Protein AF-A0A9X4KNP1-F1 (afdb_monomer)

Secondary structure (DSSP, 8-state):
--SSSTTTSS--------SS-----PPPTTEEEEEEEE-TT--EEE-GGGEEEE-TT-EEEEEE---TTHHHHT--EEEEEESSEEEEEEEES-EEEEEE-SSS-EEEETTTEEEEETTSEEEEE--SSTTHHHHS--EEEEESSEEEEEE-SPPPHHHHHHHHS-HHHHHHHHHHS-TT-----

Sequence (185 aa):
MDLANAYRKRKWVRSRLAGPAEIILGLPPGCSLTVIDIPADSDLLFNFRHVLFYTEGLRMQSRIQKIKTAWITREWVRMRFAGPGRVGVFASGDLASVELNPEVPLYAESGALVAYPERADVRLSVYGNTLASQHMNVQWQLTGRGPALIQVGSPDPGLAGQLHGDGWFKRLLREVLPFGSVYIK

Organism: NCBI:txid1457232

pLDDT: mean 77.24, std 19.0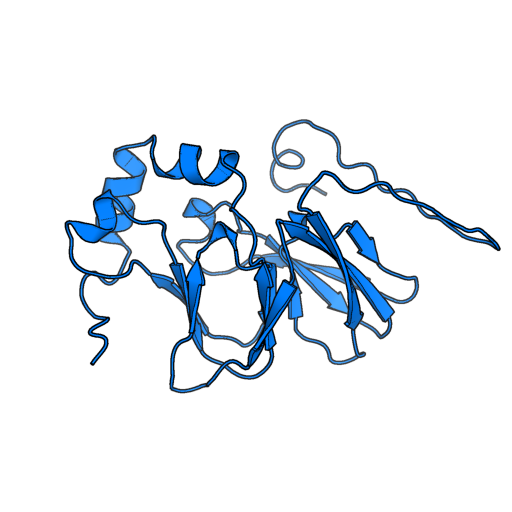4, range [32.56, 97.94]

InterPro domains:
  IPR016031 Tryptophan RNA-binding attenuator protein-like domain superfamily [SSF51219] (18-151)
  IPR036983 Mitochondrial biogenesis AIM24 superfamily [G3DSA:3.60.160.10] (9-162)

Radius of gyration: 17.42 Å; Cα contacts (8 Å, |Δi|>4): 335; chains: 1; bounding box: 47×34×50 Å

Structure (mmCIF, N/CA/C/O backbone):
data_AF-A0A9X4KNP1-F1
#
_entry.id   AF-A0A9X4KNP1-F1
#
loop_
_atom_site.group_PDB
_atom_site.id
_atom_site.type_symbol
_atom_site.label_atom_id
_atom_site.label_alt_id
_atom_site.label_comp_id
_atom_site.label_asym_id
_atom_site.label_entity_id
_atom_site.label_seq_id
_atom_site.pdbx_PDB_ins_code
_atom_site.Cartn_x
_atom_site.Cartn_y
_atom_site.Cartn_z
_atom_site.occupancy
_atom_site.B_iso_or_equiv
_atom_site.auth_seq_id
_atom_site.auth_comp_id
_atom_site.auth_asym_id
_atom_site.auth_atom_id
_atom_site.pdbx_PDB_model_num
ATOM 1 N N . MET A 1 1 ? 7.992 0.063 19.829 1.00 37.09 1 MET A N 1
ATOM 2 C CA . MET A 1 1 ? 8.903 1.221 19.970 1.00 37.09 1 MET A CA 1
ATOM 3 C C . MET A 1 1 ? 10.296 0.616 20.036 1.00 37.09 1 MET A C 1
ATOM 5 O O . MET A 1 1 ? 10.446 -0.292 20.836 1.00 37.09 1 MET A O 1
ATOM 9 N N . ASP A 1 2 ? 11.271 0.886 19.171 1.00 40.12 2 ASP A N 1
ATOM 10 C CA . ASP A 1 2 ? 11.626 2.013 18.284 1.00 40.12 2 ASP A CA 1
ATOM 11 C C . ASP A 1 2 ? 12.338 1.446 17.023 1.00 40.12 2 ASP A C 1
ATOM 13 O O . ASP A 1 2 ? 12.976 0.411 17.178 1.00 40.12 2 ASP A O 1
ATOM 17 N N . LEU A 1 3 ? 12.257 2.068 15.830 1.00 41.62 3 LEU A N 1
ATOM 18 C CA . LEU A 1 3 ? 13.191 1.831 14.703 1.00 41.62 3 LEU A CA 1
ATOM 19 C C . LEU A 1 3 ? 13.035 2.934 13.621 1.00 41.62 3 LEU A C 1
ATOM 21 O O . LEU A 1 3 ? 12.156 2.854 12.770 1.00 41.62 3 LEU A O 1
ATOM 25 N N . ALA A 1 4 ? 13.823 4.000 13.519 1.00 34.78 4 ALA A N 1
ATOM 26 C CA . ALA A 1 4 ? 15.088 4.344 14.141 1.00 34.78 4 ALA A CA 1
ATOM 27 C C . ALA A 1 4 ? 15.103 5.803 14.680 1.00 34.78 4 ALA A C 1
ATOM 29 O O . ALA A 1 4 ? 15.570 6.723 14.018 1.00 34.78 4 ALA A O 1
ATOM 30 N N . ASN A 1 5 ? 14.622 6.001 15.911 1.00 39.59 5 ASN A N 1
ATOM 31 C CA . ASN A 1 5 ? 14.684 7.170 16.812 1.00 39.59 5 ASN A CA 1
ATOM 32 C C . ASN A 1 5 ? 13.694 8.359 16.695 1.00 39.59 5 ASN A C 1
ATOM 34 O O . ASN A 1 5 ? 14.118 9.502 16.632 1.00 39.59 5 ASN A O 1
ATOM 38 N N . ALA A 1 6 ? 12.361 8.248 16.719 1.00 51.75 6 ALA A N 1
ATOM 39 C CA . ALA A 1 6 ? 11.603 7.045 16.416 1.00 51.75 6 ALA A CA 1
ATOM 40 C C . ALA A 1 6 ? 11.831 6.653 14.945 1.00 51.75 6 ALA A C 1
ATOM 42 O O . ALA A 1 6 ? 11.782 5.485 14.609 1.00 51.75 6 ALA A O 1
ATOM 43 N N . TYR A 1 7 ? 12.145 7.667 14.114 1.00 41.47 7 TYR A N 1
ATOM 44 C CA . TYR A 1 7 ? 12.986 7.634 12.902 1.00 41.47 7 TYR A CA 1
ATOM 45 C C . TYR A 1 7 ? 14.035 8.807 12.827 1.00 41.47 7 TYR A C 1
ATOM 47 O O . TYR A 1 7 ? 14.905 8.779 11.966 1.00 41.47 7 TYR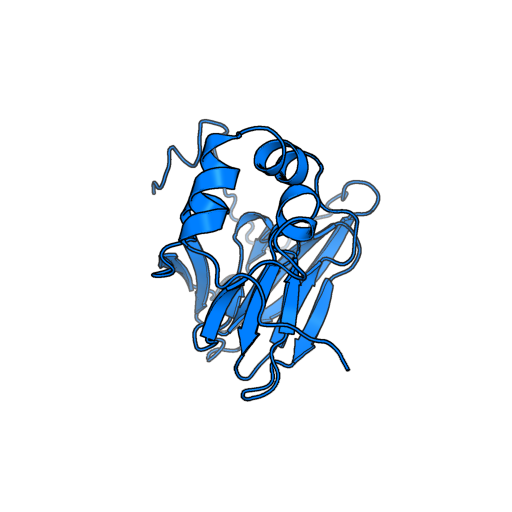 A O 1
ATOM 55 N N . ARG A 1 8 ? 13.978 9.834 13.717 1.00 39.59 8 ARG A N 1
ATOM 56 C CA . ARG A 1 8 ? 15.016 10.846 14.137 1.00 39.59 8 ARG A CA 1
ATOM 57 C C . ARG A 1 8 ? 14.335 12.124 14.733 1.00 39.59 8 ARG A C 1
ATOM 59 O O . ARG A 1 8 ? 14.130 13.110 14.047 1.00 39.59 8 ARG A O 1
ATOM 66 N N . LYS A 1 9 ? 13.902 12.097 16.003 1.00 43.59 9 LYS A N 1
ATOM 67 C CA . LYS A 1 9 ? 13.396 13.172 16.908 1.00 43.59 9 LYS A CA 1
ATOM 68 C C . LYS A 1 9 ? 12.414 14.263 16.395 1.00 43.59 9 LYS A C 1
ATOM 70 O O . LYS A 1 9 ? 12.529 15.422 16.783 1.00 43.59 9 LYS A O 1
ATOM 75 N N . ARG A 1 10 ? 11.306 13.896 15.745 1.00 51.09 10 ARG A N 1
ATOM 76 C CA . ARG A 1 10 ? 10.005 14.556 16.022 1.00 51.09 10 ARG A CA 1
ATOM 77 C C . ARG A 1 10 ? 9.013 13.490 16.475 1.00 51.09 10 ARG A C 1
ATOM 79 O O . ARG A 1 10 ? 8.670 12.593 15.716 1.00 51.09 10 ARG A O 1
ATOM 86 N N . LYS A 1 11 ? 8.709 13.521 17.777 1.00 51.56 11 LYS A N 1
ATOM 87 C CA . LYS A 1 11 ? 7.983 12.490 18.532 1.00 51.56 11 LYS A CA 1
ATOM 88 C C . LYS A 1 11 ? 6.641 12.189 17.858 1.00 51.56 11 LYS A C 1
ATOM 90 O O . LYS A 1 11 ? 5.839 13.097 17.683 1.00 51.56 11 LYS A O 1
ATOM 95 N N . TRP A 1 12 ? 6.404 10.927 17.508 1.00 57.84 12 TRP A N 1
ATOM 96 C CA . TRP A 1 12 ? 5.101 10.482 17.019 1.00 57.84 12 TRP A CA 1
ATOM 97 C C . TRP A 1 12 ? 4.141 10.448 18.202 1.00 57.84 12 TRP A C 1
ATOM 99 O O . TRP A 1 12 ? 4.342 9.682 19.146 1.00 57.84 12 TRP A O 1
ATOM 109 N N . VAL A 1 13 ? 3.139 11.320 18.174 1.00 64.12 13 VAL A N 1
ATOM 110 C CA . VAL A 1 13 ? 2.087 11.379 19.186 1.00 64.12 13 VAL A CA 1
ATOM 111 C C . VAL A 1 13 ? 0.896 10.608 18.646 1.00 64.12 13 VAL A C 1
ATOM 113 O O . VAL A 1 13 ? 0.444 10.851 17.530 1.00 64.12 13 VAL A O 1
ATOM 116 N N . ARG A 1 14 ? 0.400 9.659 19.437 1.00 76.19 14 ARG A N 1
ATOM 117 C CA . ARG A 1 14 ? -0.861 8.973 19.175 1.00 76.19 14 ARG A CA 1
ATOM 118 C C . ARG A 1 14 ? -1.866 9.425 20.219 1.00 76.19 14 ARG A C 1
ATOM 120 O O . ARG A 1 14 ? -1.589 9.321 21.410 1.00 76.19 14 ARG A O 1
ATOM 127 N N . SER A 1 15 ? -3.043 9.816 19.758 1.00 80.75 15 SER A N 1
ATOM 128 C CA . SER A 1 15 ? -4.204 10.057 20.611 1.00 80.75 15 SER A CA 1
ATOM 129 C C . SER A 1 15 ? -5.246 8.968 20.376 1.00 80.75 15 SER A C 1
ATOM 131 O O . SER A 1 15 ? -5.370 8.446 19.266 1.00 80.75 15 SER A O 1
ATOM 133 N N . ARG A 1 16 ? -5.983 8.599 21.427 1.00 86.81 16 ARG A N 1
ATOM 134 C CA . ARG A 1 16 ? -7.182 7.760 21.319 1.00 86.81 16 ARG A CA 1
ATOM 135 C C . ARG A 1 16 ? -8.391 8.666 21.487 1.00 86.81 16 ARG A C 1
ATOM 137 O O . ARG A 1 16 ? -8.498 9.345 22.500 1.00 86.81 16 ARG A O 1
ATOM 144 N N . LEU A 1 17 ? -9.276 8.650 20.500 1.00 87.19 17 LEU A N 1
ATOM 145 C CA . LEU A 1 17 ? -10.552 9.356 20.534 1.00 87.19 17 LEU A CA 1
ATOM 146 C C . LEU A 1 17 ? -11.632 8.298 20.775 1.00 87.19 17 LEU A C 1
ATOM 148 O O . LEU A 1 17 ? -11.649 7.276 20.089 1.00 87.19 17 LEU A O 1
ATOM 152 N N . ALA A 1 18 ? -12.441 8.488 21.815 1.00 89.19 18 ALA A N 1
ATOM 153 C CA . ALA A 1 18 ? -13.466 7.545 22.255 1.00 89.19 18 ALA A CA 1
ATOM 154 C C . ALA A 1 18 ? -14.658 8.311 22.848 1.00 89.19 18 ALA A C 1
ATOM 156 O O . ALA A 1 18 ? -14.470 9.377 23.432 1.00 89.19 18 ALA A O 1
ATOM 157 N N . GLY A 1 19 ? -15.860 7.746 22.717 1.00 92.62 19 GLY A N 1
ATOM 158 C CA . GLY A 1 19 ? -17.120 8.404 23.077 1.00 92.62 19 GLY A CA 1
ATOM 159 C C . GLY A 1 19 ? -17.796 9.106 21.887 1.00 92.62 19 GLY A C 1
ATOM 160 O O . GLY A 1 19 ? -17.246 9.105 20.784 1.00 92.62 19 GLY A O 1
ATOM 161 N N . PRO A 1 20 ? -19.003 9.667 22.084 1.00 93.38 20 PRO A N 1
ATOM 162 C CA . PRO A 1 20 ? -19.721 10.404 21.047 1.00 93.38 20 PRO A CA 1
ATOM 163 C C . PRO A 1 20 ? -18.990 11.716 20.741 1.00 93.38 20 PRO A C 1
ATOM 165 O O . PRO A 1 20 ? -18.958 12.626 21.567 1.00 93.38 20 PRO A O 1
ATOM 168 N N . ALA A 1 21 ? -18.370 11.793 19.566 1.00 87.56 21 ALA A N 1
ATOM 169 C CA . ALA A 1 21 ? -17.612 12.957 19.129 1.00 87.56 21 ALA A CA 1
ATOM 170 C C . ALA A 1 21 ? -17.585 13.052 17.600 1.00 87.56 21 ALA A C 1
ATOM 172 O O . ALA A 1 21 ? -17.649 12.041 16.901 1.00 87.56 21 ALA A O 1
ATOM 173 N N . GLU A 1 22 ? -17.404 14.272 17.103 1.00 90.81 22 GLU A N 1
ATOM 174 C CA . GLU A 1 22 ? -17.105 14.566 15.704 1.00 90.81 22 GLU A CA 1
ATOM 175 C C . GLU A 1 22 ? -15.730 15.228 15.613 1.00 90.81 22 GLU A C 1
ATOM 177 O O . GLU A 1 22 ? -15.335 16.004 16.485 1.00 90.81 22 GLU A O 1
ATOM 182 N N . ILE A 1 23 ? -14.975 14.894 14.567 1.00 84.12 23 ILE A N 1
ATOM 183 C CA . ILE A 1 23 ? -13.632 15.429 14.337 1.00 84.12 23 ILE A CA 1
ATOM 184 C C . ILE A 1 23 ? -13.583 15.965 12.917 1.00 84.12 23 ILE A C 1
ATOM 186 O O . ILE A 1 23 ? -13.866 15.243 11.963 1.00 84.12 23 ILE A O 1
ATOM 190 N N . ILE A 1 24 ? -13.163 17.218 12.787 1.00 89.00 24 ILE A N 1
ATOM 191 C CA . ILE A 1 24 ? -12.923 17.868 11.503 1.00 89.00 24 ILE A CA 1
ATOM 192 C C . ILE A 1 24 ? -11.421 18.113 11.388 1.00 89.00 24 ILE A C 1
ATOM 194 O O . ILE A 1 24 ? -10.812 18.710 12.275 1.00 89.00 24 ILE A O 1
ATOM 198 N N . LEU A 1 25 ? -10.820 17.636 10.297 1.00 81.94 25 LEU A N 1
ATOM 199 C CA . LEU A 1 25 ? -9.402 17.823 9.999 1.00 81.94 25 LEU A CA 1
ATOM 200 C C . LEU A 1 25 ? -9.261 18.622 8.707 1.00 81.94 25 LEU A C 1
ATOM 202 O O . LEU A 1 25 ? -9.715 18.187 7.651 1.00 81.94 25 LEU A O 1
ATOM 206 N N . GLY A 1 26 ? -8.602 19.776 8.788 1.00 84.38 26 GLY A N 1
ATOM 207 C CA . GLY A 1 26 ? -8.136 20.485 7.601 1.00 84.38 26 GLY A CA 1
ATOM 208 C C . GLY A 1 26 ? -6.927 19.763 7.014 1.00 84.38 26 GLY A C 1
ATOM 209 O O . GLY A 1 26 ? -5.946 19.530 7.722 1.00 84.38 26 GLY A O 1
ATOM 210 N N . LEU A 1 27 ? -6.991 19.405 5.734 1.00 82.06 27 LEU A N 1
ATOM 211 C CA . LEU A 1 27 ? -5.859 18.826 5.013 1.00 82.06 27 LEU A CA 1
ATOM 212 C C . LEU A 1 27 ? -5.057 19.932 4.312 1.00 82.06 27 LEU A C 1
ATOM 214 O O . LEU A 1 27 ? -5.639 20.945 3.914 1.00 82.06 27 LEU A O 1
ATOM 218 N N . PRO A 1 28 ? -3.734 19.762 4.131 1.00 82.56 28 PRO A N 1
ATOM 219 C CA . PRO A 1 28 ? -2.955 20.664 3.296 1.00 82.56 28 PRO A CA 1
ATOM 220 C C . PRO A 1 28 ? -3.500 20.716 1.857 1.00 82.56 28 PRO A C 1
ATOM 222 O O . PRO A 1 28 ? -4.074 19.730 1.383 1.00 82.56 28 PRO A O 1
ATOM 225 N N . PRO A 1 29 ? -3.292 21.831 1.131 1.00 81.69 29 PRO A N 1
ATOM 226 C CA . PRO A 1 29 ? -3.685 21.935 -0.269 1.00 81.69 29 PRO A CA 1
ATOM 227 C C . PRO A 1 29 ? -3.130 20.783 -1.108 1.00 81.69 29 PRO A C 1
ATOM 229 O O . PRO A 1 29 ? -1.966 20.406 -0.972 1.00 81.69 29 PRO A O 1
ATOM 232 N N . GLY A 1 30 ? -3.972 20.232 -1.982 1.00 82.06 30 GLY A N 1
ATOM 233 C CA . GLY A 1 30 ? -3.589 19.132 -2.863 1.00 82.06 30 GLY A CA 1
ATOM 234 C C . GLY A 1 30 ? -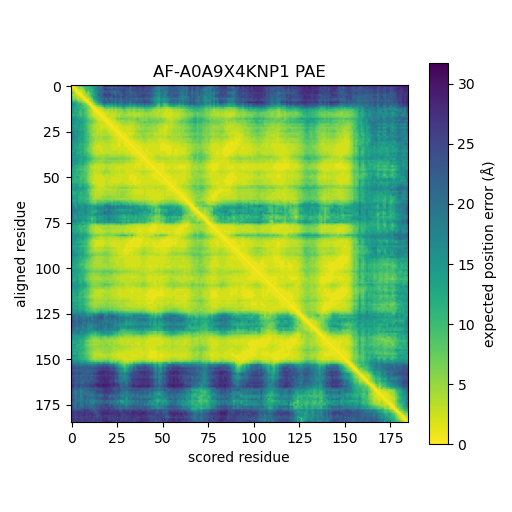3.425 17.786 -2.161 1.00 82.06 30 GLY A C 1
ATOM 235 O O . GLY A 1 30 ? -2.900 16.874 -2.783 1.00 82.06 30 GLY A O 1
ATOM 236 N N . CYS A 1 31 ? -3.853 17.640 -0.905 1.00 86.94 31 CYS A N 1
ATOM 237 C CA . CYS A 1 31 ? -3.868 16.356 -0.209 1.00 86.94 31 CYS A CA 1
ATOM 238 C C . CYS A 1 31 ? -5.297 15.838 -0.023 1.00 86.94 31 CYS A C 1
ATOM 240 O O . CYS A 1 31 ? -6.232 16.620 0.153 1.00 86.94 31 CYS A O 1
ATOM 242 N N . SER A 1 32 ? -5.452 14.517 -0.012 1.00 89.31 32 SER A N 1
ATOM 243 C CA . SER A 1 32 ? -6.727 13.839 0.220 1.00 89.31 32 SER A CA 1
ATOM 244 C C . SER A 1 32 ? -6.650 12.878 1.405 1.00 89.31 32 SER A C 1
ATOM 246 O O . SER A 1 32 ? -5.573 12.478 1.859 1.00 89.31 32 SER A O 1
ATOM 248 N N . LEU A 1 33 ? -7.827 12.525 1.920 1.00 91.00 33 LEU A N 1
ATOM 249 C CA . LEU A 1 33 ? -8.014 11.493 2.928 1.00 91.00 33 LEU A CA 1
ATOM 250 C C . LEU A 1 33 ? -9.004 10.469 2.383 1.00 91.00 33 LEU A C 1
ATOM 252 O O . LEU A 1 33 ? -10.176 10.781 2.187 1.00 91.00 33 LEU A O 1
ATOM 256 N N . THR A 1 34 ? -8.531 9.246 2.179 1.00 94.94 34 THR A N 1
ATOM 257 C CA . THR A 1 34 ? -9.348 8.112 1.744 1.00 94.94 34 THR A CA 1
ATOM 258 C C . THR A 1 34 ? -9.525 7.146 2.905 1.00 94.94 34 THR A C 1
ATOM 260 O O . THR A 1 34 ? -8.554 6.770 3.561 1.00 94.94 34 THR A O 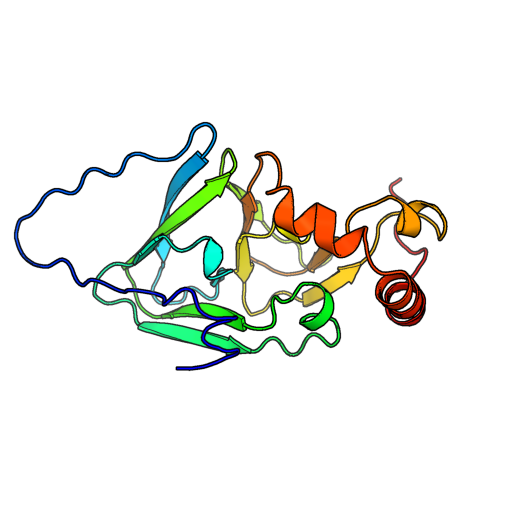1
ATOM 263 N N . VAL A 1 35 ? -10.761 6.732 3.179 1.00 95.19 35 VAL A N 1
ATOM 264 C CA . VAL A 1 35 ? -11.048 5.725 4.206 1.00 95.19 35 VAL A CA 1
ATOM 265 C C . VAL A 1 35 ? -11.140 4.362 3.541 1.00 95.19 35 VAL A C 1
ATOM 267 O O . VAL A 1 35 ? -11.948 4.165 2.641 1.00 95.19 35 VAL A O 1
ATOM 270 N N . ILE A 1 36 ? -10.305 3.432 3.994 1.00 95.56 36 ILE A N 1
ATOM 271 C CA . ILE A 1 36 ? -10.203 2.086 3.437 1.00 95.56 36 ILE A CA 1
ATOM 272 C C . ILE A 1 36 ? -10.774 1.095 4.438 1.00 95.56 36 ILE A C 1
ATOM 274 O O . ILE A 1 36 ? -10.341 1.061 5.595 1.00 95.56 36 ILE A O 1
ATOM 278 N N . ASP A 1 37 ? -11.703 0.265 3.975 1.00 95.56 37 ASP A N 1
ATOM 279 C CA . ASP A 1 37 ? -12.177 -0.890 4.725 1.00 95.56 37 ASP A CA 1
ATOM 280 C C . ASP A 1 37 ? -11.104 -1.982 4.737 1.00 95.56 37 ASP A C 1
ATOM 282 O O . ASP A 1 37 ? -10.593 -2.418 3.705 1.00 95.56 37 ASP A O 1
ATOM 286 N N . ILE A 1 38 ? -10.752 -2.426 5.937 1.00 95.75 38 ILE A N 1
ATOM 287 C CA . ILE A 1 38 ? -9.830 -3.528 6.173 1.00 95.75 38 ILE A CA 1
ATOM 288 C C . ILE A 1 38 ? -10.682 -4.735 6.558 1.00 95.75 38 ILE A C 1
ATOM 290 O O . ILE A 1 38 ? -11.206 -4.750 7.674 1.00 95.75 38 ILE A O 1
ATOM 294 N N . PRO A 1 39 ? -10.865 -5.733 5.675 1.00 92.88 39 PRO A N 1
ATOM 295 C CA . PRO A 1 39 ? -11.518 -6.982 6.047 1.00 92.88 39 PRO A CA 1
ATOM 296 C C . PRO A 1 39 ? -10.632 -7.807 6.991 1.00 92.88 39 PRO A C 1
ATOM 298 O O . PRO A 1 39 ? -9.423 -7.592 7.092 1.00 92.88 39 PRO A O 1
ATOM 301 N N . ALA A 1 40 ? -11.228 -8.776 7.690 1.00 89.56 40 ALA A N 1
ATOM 302 C CA . ALA A 1 40 ? -10.535 -9.562 8.714 1.00 89.56 40 ALA A CA 1
ATOM 303 C C . ALA A 1 40 ? -9.309 -10.332 8.183 1.00 89.56 40 ALA A C 1
ATOM 305 O O . ALA A 1 40 ? -8.339 -10.535 8.916 1.00 89.56 40 ALA A O 1
ATOM 306 N N . ASP A 1 41 ? -9.351 -10.735 6.916 1.00 90.44 41 ASP A N 1
ATOM 307 C CA . ASP A 1 41 ? -8.314 -11.473 6.199 1.00 90.44 41 ASP A CA 1
ATOM 308 C C . ASP A 1 41 ? -7.369 -10.578 5.379 1.00 90.44 41 ASP A C 1
ATOM 310 O O . ASP A 1 41 ? -6.432 -11.098 4.769 1.00 90.44 41 ASP A O 1
ATOM 314 N N . SER A 1 42 ? -7.546 -9.250 5.423 1.00 92.25 42 SER A N 1
ATOM 315 C CA . SER A 1 42 ? -6.710 -8.285 4.701 1.00 92.25 42 SER A CA 1
ATOM 316 C C . SER A 1 42 ? -5.228 -8.518 4.960 1.00 92.25 42 SER A C 1
ATOM 318 O O . SER A 1 42 ? -4.782 -8.580 6.113 1.00 92.25 42 SER A O 1
ATOM 320 N N . ASP A 1 43 ? -4.450 -8.619 3.886 1.00 93.88 43 ASP A N 1
ATOM 321 C CA . ASP A 1 43 ? -3.001 -8.768 3.918 1.00 93.88 43 ASP A CA 1
ATOM 322 C C . ASP A 1 43 ? -2.252 -7.531 3.416 1.00 93.88 43 ASP A C 1
ATOM 324 O O . ASP A 1 43 ? -1.054 -7.602 3.156 1.00 93.88 43 ASP A O 1
ATOM 328 N N . LEU A 1 44 ? -2.917 -6.376 3.344 1.00 96.06 44 LEU A N 1
ATOM 329 C CA . LEU A 1 44 ? -2.290 -5.136 2.900 1.00 96.06 44 LEU A CA 1
ATOM 330 C C . LEU A 1 44 ? -1.206 -4.640 3.868 1.00 96.06 44 LEU A C 1
ATOM 332 O O . LEU A 1 44 ? -1.390 -4.553 5.088 1.00 96.06 44 LEU A O 1
ATOM 336 N N . LEU A 1 45 ? -0.074 -4.252 3.283 1.00 95.06 45 LEU A N 1
ATOM 337 C CA . LEU A 1 45 ? 1.070 -3.633 3.933 1.00 95.06 45 LEU A CA 1
ATOM 338 C C . LEU A 1 45 ? 1.156 -2.151 3.578 1.00 95.06 45 LEU A C 1
ATOM 340 O O . LEU A 1 45 ? 1.609 -1.771 2.496 1.00 95.06 45 LEU A O 1
ATOM 344 N N . PHE A 1 46 ? 0.802 -1.310 4.540 1.00 93.88 46 PHE A N 1
ATOM 345 C CA . PHE A 1 46 ? 0.803 0.139 4.404 1.00 93.88 46 PHE A CA 1
ATOM 346 C C . PHE A 1 46 ? 2.171 0.736 4.728 1.00 93.88 46 PHE A C 1
ATOM 348 O O . PHE A 1 46 ? 2.8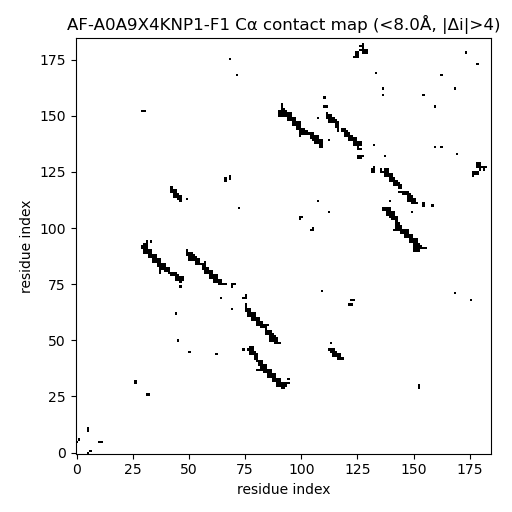10 0.382 5.726 1.00 93.88 46 PHE A O 1
ATOM 355 N N . ASN A 1 47 ? 2.598 1.712 3.935 1.00 89.12 47 ASN A N 1
ATOM 356 C CA . ASN A 1 47 ? 3.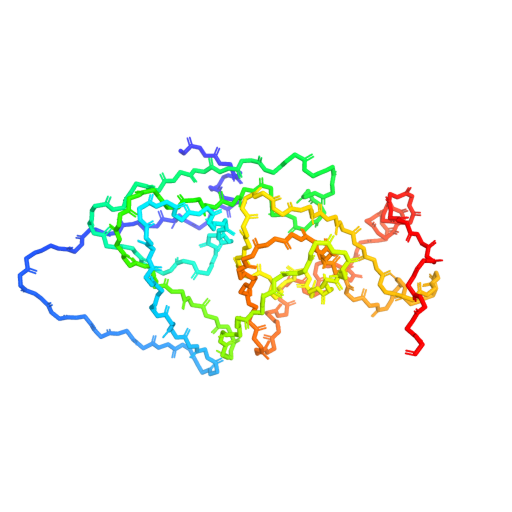592 2.674 4.375 1.00 89.12 47 ASN A CA 1
ATOM 357 C C . ASN A 1 47 ? 2.955 3.548 5.466 1.00 89.12 47 ASN A C 1
ATOM 359 O O . ASN A 1 47 ? 1.994 4.280 5.232 1.00 89.12 47 ASN A O 1
ATOM 363 N N . PHE A 1 48 ? 3.495 3.458 6.682 1.00 81.88 48 PHE A N 1
ATOM 364 C CA . PHE A 1 48 ? 2.906 4.084 7.866 1.00 81.88 48 PHE A CA 1
ATOM 365 C C . PHE A 1 48 ? 2.804 5.612 7.773 1.00 81.88 48 PHE A C 1
ATOM 367 O O . PHE A 1 48 ? 1.973 6.193 8.461 1.00 81.88 48 PHE A O 1
ATOM 374 N N . ARG A 1 49 ? 3.624 6.263 6.933 1.00 82.25 49 ARG A N 1
ATOM 375 C CA . ARG A 1 49 ? 3.591 7.723 6.737 1.00 82.25 49 ARG A CA 1
ATOM 376 C C . ARG A 1 49 ? 2.275 8.206 6.133 1.00 82.25 49 ARG A C 1
ATOM 378 O O . ARG A 1 49 ? 1.917 9.360 6.326 1.00 82.25 49 ARG A O 1
ATOM 385 N N . HIS A 1 50 ? 1.567 7.316 5.446 1.00 88.81 50 HIS A N 1
ATOM 386 C CA . HIS A 1 50 ? 0.261 7.590 4.865 1.00 88.81 50 HIS A CA 1
ATOM 387 C C . HIS A 1 50 ? -0.891 7.231 5.806 1.00 88.81 50 HIS A C 1
ATOM 389 O O . HIS A 1 50 ? -2.037 7.510 5.485 1.00 88.81 50 HIS A O 1
ATOM 395 N N . VAL A 1 51 ? -0.639 6.611 6.964 1.00 89.75 51 VAL A N 1
ATOM 396 C CA . VAL A 1 51 ? -1.711 6.241 7.896 1.00 89.75 51 VAL A CA 1
ATOM 397 C C . VAL A 1 51 ? -1.992 7.402 8.845 1.00 89.75 51 VAL A C 1
ATOM 399 O O . VAL A 1 51 ? -1.166 7.722 9.699 1.00 89.75 51 VAL A O 1
ATOM 402 N N . LEU A 1 52 ? -3.185 7.989 8.733 1.00 88.81 52 LEU A N 1
ATOM 403 C CA . LEU A 1 52 ? -3.642 9.075 9.602 1.00 88.81 52 LEU A CA 1
ATOM 404 C C . LEU A 1 52 ? -4.374 8.549 10.843 1.00 88.81 52 LEU A C 1
ATOM 406 O O . LEU A 1 52 ? -4.100 8.984 11.961 1.00 88.81 52 LEU A O 1
ATOM 410 N N . PHE A 1 53 ? -5.292 7.596 10.662 1.00 91.12 53 PHE A N 1
ATOM 411 C CA . PHE A 1 53 ? -6.030 6.968 11.758 1.00 91.12 53 PHE A CA 1
ATOM 412 C C . PHE A 1 53 ? -6.397 5.518 11.436 1.00 91.12 53 PHE A C 1
ATOM 414 O O . PHE A 1 53 ? -6.357 5.087 10.287 1.00 91.12 53 PHE A O 1
ATOM 421 N N . TYR A 1 54 ? -6.802 4.772 12.460 1.00 92.94 54 TYR A N 1
ATOM 422 C CA . TYR A 1 54 ? -7.459 3.478 12.310 1.00 92.94 54 TYR A CA 1
ATOM 423 C C . TYR A 1 54 ? -8.501 3.288 13.413 1.00 92.94 54 TYR A C 1
ATOM 425 O O . TYR A 1 54 ? -8.356 3.841 14.507 1.00 92.94 54 TYR A O 1
ATOM 433 N N . THR A 1 55 ? -9.563 2.539 13.124 1.00 93.12 55 THR A N 1
ATOM 434 C CA . THR A 1 55 ? -10.665 2.325 14.071 1.00 93.12 55 THR A CA 1
ATOM 435 C C . THR A 1 55 ? -10.323 1.299 15.149 1.00 93.12 55 THR A C 1
ATOM 437 O O . THR A 1 55 ? -9.397 0.496 15.015 1.00 93.12 55 THR A O 1
ATOM 440 N N . GLU A 1 56 ? -11.105 1.306 16.228 1.00 89.81 56 GLU A N 1
ATOM 441 C CA . GLU A 1 56 ? -11.090 0.233 17.223 1.00 89.81 56 GLU A CA 1
ATOM 442 C C . GLU A 1 56 ? -11.351 -1.137 16.569 1.00 89.81 56 GLU A C 1
ATOM 444 O O . GLU A 1 56 ? -11.968 -1.222 15.509 1.00 89.81 56 GLU A O 1
ATOM 449 N N . GLY A 1 57 ? -10.820 -2.205 17.170 1.00 86.50 57 GLY A N 1
ATOM 450 C CA . GLY A 1 57 ? -10.859 -3.565 16.618 1.00 86.50 57 GLY A CA 1
ATOM 451 C C . GLY A 1 57 ? -9.662 -3.918 15.730 1.00 86.50 57 GLY A C 1
ATOM 452 O O . GLY A 1 57 ? -9.262 -5.081 15.692 1.00 86.50 57 GLY A O 1
ATOM 453 N N . LEU A 1 58 ? -9.008 -2.929 15.109 1.00 91.81 58 LEU A N 1
ATOM 454 C CA . LEU A 1 58 ? -7.797 -3.168 14.325 1.00 91.81 58 LEU A CA 1
ATOM 455 C C . LEU A 1 58 ? -6.561 -3.322 15.211 1.00 91.81 58 LEU A C 1
ATOM 457 O O . LEU A 1 58 ? -6.172 -2.422 15.965 1.00 91.81 58 LEU A O 1
ATOM 461 N N . ARG A 1 59 ? -5.868 -4.451 15.048 1.00 90.00 59 ARG A N 1
ATOM 462 C CA . ARG A 1 59 ? -4.536 -4.659 15.611 1.00 90.00 59 ARG A CA 1
ATOM 463 C C . ARG A 1 59 ? -3.480 -4.293 14.581 1.00 90.00 59 ARG A C 1
ATOM 465 O O . ARG A 1 59 ? -3.247 -5.009 13.612 1.00 90.00 59 ARG A O 1
ATOM 472 N N . MET A 1 60 ? -2.791 -3.195 14.848 1.00 89.12 60 MET A N 1
ATOM 473 C CA . MET A 1 60 ? -1.657 -2.740 14.058 1.00 89.12 60 MET A CA 1
ATOM 474 C C . MET A 1 60 ? -0.417 -3.617 14.323 1.00 89.12 60 MET A C 1
ATOM 476 O O . MET A 1 60 ? -0.018 -3.812 15.474 1.00 89.12 60 MET A O 1
ATOM 480 N N . GLN A 1 61 ? 0.204 -4.141 13.267 1.00 90.25 61 GLN A N 1
ATOM 481 C CA . GLN A 1 61 ? 1.374 -5.016 13.331 1.00 90.25 61 GLN A CA 1
ATOM 482 C C . GLN A 1 61 ? 2.475 -4.513 12.393 1.00 90.25 61 GLN A C 1
ATOM 484 O O . GLN A 1 61 ? 2.259 -4.354 11.195 1.00 90.25 61 GLN A O 1
ATOM 489 N N . SER A 1 62 ? 3.678 -4.293 12.920 1.00 88.19 62 SER A N 1
ATOM 490 C CA . SER A 1 62 ? 4.832 -3.935 12.091 1.00 88.19 62 SER A CA 1
ATOM 491 C C . SER A 1 62 ? 5.373 -5.161 11.350 1.00 88.19 62 SER A C 1
ATOM 493 O O . SER A 1 62 ? 5.471 -6.255 11.913 1.00 88.19 62 SER A O 1
ATOM 495 N N . ARG A 1 63 ? 5.743 -4.967 10.086 1.00 87.69 63 ARG A N 1
ATOM 496 C CA . ARG A 1 63 ? 6.367 -5.963 9.215 1.00 87.69 63 ARG A CA 1
ATOM 497 C C . ARG A 1 63 ? 7.672 -5.413 8.670 1.00 87.69 63 ARG A C 1
ATOM 499 O O . ARG A 1 63 ? 7.676 -4.443 7.912 1.00 87.69 63 ARG A O 1
ATOM 506 N N . ILE A 1 64 ? 8.771 -6.042 9.079 1.00 82.69 64 ILE A N 1
ATOM 507 C CA . ILE A 1 64 ? 10.103 -5.740 8.561 1.00 82.69 64 ILE A CA 1
ATOM 508 C C . ILE A 1 64 ? 10.225 -6.393 7.187 1.00 82.69 64 ILE A C 1
ATOM 510 O O . ILE A 1 64 ? 10.068 -7.607 7.055 1.00 82.69 64 ILE A O 1
ATOM 514 N N . GLN A 1 65 ? 10.494 -5.580 6.173 1.00 76.12 65 GLN A N 1
ATOM 515 C CA . GLN A 1 65 ? 10.663 -6.052 4.806 1.00 76.12 65 GLN A CA 1
ATOM 516 C C . GLN A 1 65 ? 12.026 -6.734 4.660 1.00 76.12 65 GLN A C 1
ATOM 518 O O . GLN A 1 65 ? 13.053 -6.171 5.033 1.00 76.12 65 GLN A O 1
ATOM 523 N N . LYS A 1 66 ? 12.052 -7.944 4.087 1.00 69.56 66 LYS A N 1
ATOM 524 C CA . LYS A 1 66 ? 13.298 -8.693 3.813 1.00 69.56 66 LYS A CA 1
ATOM 525 C C . LYS A 1 66 ? 14.001 -8.252 2.522 1.00 69.56 66 LYS A C 1
ATOM 527 O O . LYS A 1 66 ? 14.983 -8.860 2.105 1.00 69.56 66 LYS A O 1
ATOM 532 N N . ILE A 1 67 ? 13.498 -7.204 1.876 1.00 69.62 67 ILE A N 1
ATOM 533 C CA . ILE A 1 67 ? 14.023 -6.695 0.615 1.00 69.62 67 ILE A CA 1
ATOM 534 C C . ILE A 1 67 ? 15.401 -6.072 0.884 1.00 69.62 67 ILE A C 1
ATOM 536 O O . ILE A 1 67 ? 15.512 -5.077 1.603 1.00 69.62 67 ILE A O 1
ATOM 540 N N . LYS A 1 68 ? 16.458 -6.631 0.275 1.00 63.59 68 LYS A N 1
ATOM 541 C CA . LYS A 1 68 ? 17.861 -6.193 0.449 1.00 63.59 68 LYS A CA 1
ATOM 542 C C . LYS A 1 68 ? 18.097 -4.711 0.139 1.00 63.59 68 LYS A C 1
ATOM 544 O O . LYS A 1 68 ? 19.111 -4.166 0.554 1.00 63.59 68 LYS A O 1
ATOM 549 N N . THR A 1 69 ? 17.183 -4.065 -0.581 1.00 61.44 69 THR A N 1
ATOM 550 C CA . THR A 1 69 ? 17.246 -2.659 -1.000 1.00 61.44 69 THR A CA 1
ATOM 551 C C . THR A 1 69 ? 16.326 -1.728 -0.203 1.00 61.44 69 THR A C 1
ATOM 553 O O . THR A 1 69 ? 16.346 -0.525 -0.443 1.00 61.44 69 THR A O 1
ATOM 556 N N . ALA A 1 70 ? 15.558 -2.219 0.780 1.00 64.69 70 ALA A N 1
ATOM 557 C CA . ALA A 1 70 ? 14.617 -1.389 1.552 1.00 64.69 70 ALA A CA 1
ATOM 558 C C . ALA A 1 70 ? 15.292 -0.272 2.376 1.00 64.69 70 ALA A C 1
ATOM 560 O O . ALA A 1 70 ? 14.661 0.718 2.743 1.00 64.69 70 ALA A O 1
ATOM 561 N N . TRP A 1 71 ? 16.590 -0.401 2.654 1.00 61.12 71 TRP A N 1
ATOM 562 C CA . TRP A 1 71 ? 17.385 0.645 3.296 1.00 61.12 71 TRP A CA 1
ATOM 563 C C . TRP A 1 71 ? 17.674 1.831 2.354 1.00 61.12 71 TRP A C 1
ATOM 565 O O . TRP A 1 71 ? 17.875 2.941 2.843 1.00 61.12 71 TRP A O 1
ATOM 575 N N . ILE A 1 72 ? 17.628 1.625 1.029 1.00 61.38 72 ILE A N 1
ATOM 576 C CA . ILE A 1 72 ? 17.805 2.679 0.017 1.00 61.38 72 ILE A CA 1
ATOM 577 C C . ILE A 1 72 ? 16.602 3.623 0.033 1.00 61.38 72 ILE A C 1
ATOM 579 O O . ILE A 1 72 ? 16.761 4.838 0.104 1.00 61.38 72 ILE A O 1
ATOM 583 N N . THR A 1 73 ? 15.390 3.067 0.034 1.00 62.09 73 THR A N 1
ATOM 584 C CA . THR A 1 73 ? 14.145 3.849 0.112 1.00 62.09 73 THR A CA 1
ATOM 585 C C . THR A 1 73 ? 13.817 4.302 1.532 1.00 62.09 73 THR A C 1
ATOM 587 O O . THR A 1 73 ? 12.900 5.097 1.721 1.00 62.09 73 THR A O 1
ATOM 590 N N . ARG A 1 74 ? 14.560 3.820 2.542 1.00 65.69 74 ARG A N 1
ATOM 591 C CA . ARG A 1 74 ? 14.281 4.047 3.969 1.00 65.69 74 ARG A CA 1
ATOM 592 C C . ARG A 1 74 ? 12.901 3.518 4.405 1.00 65.69 74 ARG A C 1
ATOM 594 O O . ARG A 1 74 ? 12.372 3.944 5.432 1.00 65.69 74 ARG A O 1
ATOM 601 N N . GLU A 1 75 ? 12.348 2.557 3.660 1.00 68.19 75 GLU A N 1
ATOM 602 C CA . GLU A 1 75 ? 11.038 1.923 3.887 1.00 68.19 75 GLU A CA 1
ATOM 603 C C . GLU A 1 75 ? 11.172 0.471 4.369 1.00 68.19 75 GLU A C 1
ATOM 605 O O . GLU A 1 75 ? 10.558 -0.460 3.852 1.00 68.19 75 GLU A O 1
ATOM 610 N N . TRP A 1 76 ? 11.995 0.247 5.387 1.00 72.88 76 TRP A N 1
ATOM 611 C CA . TRP A 1 76 ? 12.234 -1.089 5.944 1.00 72.88 76 TRP A CA 1
ATOM 612 C C . TRP A 1 76 ? 11.073 -1.667 6.763 1.00 72.88 76 TRP A C 1
ATOM 614 O O . TRP A 1 76 ? 11.064 -2.864 7.048 1.00 72.88 76 TRP A O 1
ATOM 624 N N . VAL A 1 77 ? 10.094 -0.843 7.145 1.00 81.75 77 VAL A N 1
ATOM 625 C CA . VAL A 1 77 ? 8.962 -1.242 7.986 1.00 81.75 77 VAL A CA 1
ATOM 626 C C . VAL A 1 77 ? 7.669 -0.795 7.322 1.00 81.75 77 VAL A C 1
ATOM 628 O O . VAL A 1 77 ? 7.480 0.391 7.054 1.00 81.75 77 VAL A O 1
ATOM 631 N N . ARG A 1 78 ? 6.766 -1.751 7.108 1.00 90.06 78 ARG A N 1
ATOM 632 C CA . ARG A 1 78 ? 5.375 -1.510 6.710 1.00 90.06 78 ARG A CA 1
ATOM 633 C C . ARG A 1 78 ? 4.424 -1.993 7.797 1.00 90.06 78 ARG A C 1
ATOM 635 O O . ARG A 1 78 ? 4.811 -2.767 8.673 1.00 90.06 78 ARG A O 1
ATOM 642 N N . MET A 1 79 ? 3.191 -1.509 7.764 1.00 90.44 79 MET A N 1
ATOM 643 C CA . MET A 1 79 ? 2.171 -1.801 8.765 1.00 90.44 79 MET A CA 1
ATOM 644 C C . MET A 1 79 ? 1.088 -2.677 8.162 1.00 90.44 79 MET A C 1
ATOM 646 O O . MET A 1 79 ? 0.486 -2.311 7.159 1.00 90.44 79 MET A O 1
ATOM 650 N N . ARG A 1 80 ? 0.823 -3.809 8.807 1.00 94.44 80 ARG A N 1
ATOM 651 C CA . ARG A 1 80 ? -0.368 -4.617 8.569 1.00 94.44 80 ARG A CA 1
ATOM 652 C C . ARG A 1 80 ? -1.416 -4.279 9.623 1.00 94.44 80 ARG A C 1
ATOM 654 O O . ARG A 1 80 ? -1.078 -4.134 10.801 1.00 94.44 80 ARG A O 1
ATOM 661 N N . PHE A 1 81 ? -2.677 -4.214 9.224 1.00 93.25 81 PHE A N 1
ATOM 662 C CA . PHE A 1 81 ? -3.808 -4.125 10.144 1.00 93.25 81 PHE A CA 1
ATOM 663 C C . PHE A 1 81 ? -4.540 -5.465 10.142 1.00 93.25 81 PHE A C 1
ATOM 665 O O . PHE A 1 81 ? -4.907 -5.964 9.087 1.00 93.25 81 PHE A O 1
ATOM 672 N N . ALA A 1 82 ? -4.671 -6.085 11.315 1.00 90.81 82 ALA A N 1
ATOM 673 C CA . ALA A 1 82 ? -5.352 -7.365 11.483 1.00 90.81 82 ALA A CA 1
ATOM 674 C C . ALA A 1 82 ? -6.692 -7.168 12.203 1.00 90.81 82 ALA A C 1
ATOM 676 O O . ALA A 1 82 ? -6.737 -6.479 13.227 1.00 90.81 82 ALA A O 1
ATOM 677 N N . GLY A 1 83 ? -7.738 -7.822 11.698 1.00 88.19 83 GLY A N 1
ATOM 678 C CA . GLY A 1 83 ? -9.123 -7.658 12.146 1.00 88.19 83 GLY A CA 1
ATOM 679 C C . GLY A 1 83 ? -9.933 -6.754 11.208 1.00 88.19 83 GLY A C 1
ATOM 680 O O . GLY A 1 83 ? -9.345 -6.083 10.362 1.00 88.19 83 GLY A O 1
ATOM 681 N N . PRO A 1 84 ? -11.270 -6.752 11.326 1.00 93.19 84 PRO A N 1
ATOM 682 C CA . PRO A 1 84 ? -12.114 -5.860 10.552 1.00 93.19 84 PRO A CA 1
ATOM 683 C C . PRO A 1 84 ? -12.052 -4.429 11.102 1.00 93.19 84 PRO A C 1
ATOM 685 O O . PRO A 1 84 ? -11.996 -4.218 12.315 1.00 93.19 84 PRO A O 1
ATOM 688 N N . GLY A 1 85 ? -12.098 -3.434 10.223 1.00 95.19 85 GLY A N 1
ATOM 689 C CA . GLY A 1 85 ? -12.178 -2.030 10.617 1.00 95.19 85 GLY A CA 1
ATOM 690 C C . GLY A 1 85 ? -11.858 -1.096 9.464 1.00 95.19 85 GLY A C 1
ATOM 691 O O . GLY A 1 85 ? -11.909 -1.495 8.307 1.00 95.19 85 GLY A O 1
ATOM 692 N N . ARG A 1 86 ? -11.523 0.155 9.777 1.00 96.44 86 ARG A N 1
ATOM 693 C CA . ARG A 1 86 ? -11.198 1.172 8.773 1.00 96.44 86 ARG A CA 1
ATOM 694 C C . ARG A 1 86 ? -9.867 1.838 9.065 1.00 96.44 86 ARG A C 1
ATOM 696 O O . ARG A 1 86 ? -9.556 2.121 10.224 1.00 96.44 86 ARG A O 1
ATOM 703 N N . VAL A 1 87 ? -9.114 2.123 8.010 1.00 95.88 87 VAL A N 1
ATOM 704 C CA . VAL A 1 87 ? -7.865 2.891 8.055 1.00 95.88 87 VAL A CA 1
ATOM 705 C C . VAL A 1 87 ? -8.045 4.153 7.221 1.00 95.88 87 VAL A C 1
ATOM 707 O O . VAL A 1 87 ? -8.423 4.085 6.055 1.00 95.88 87 VAL A O 1
ATOM 710 N N . GLY A 1 88 ? -7.787 5.310 7.824 1.00 94.38 88 GLY A N 1
ATOM 711 C CA . GLY A 1 88 ? -7.734 6.587 7.123 1.00 94.38 88 GLY A CA 1
ATOM 712 C C . GLY A 1 88 ? -6.356 6.795 6.515 1.00 94.38 88 GLY A C 1
ATOM 713 O O . GLY A 1 88 ? -5.366 6.883 7.247 1.00 94.38 88 GLY A O 1
ATOM 714 N N . VAL A 1 89 ? -6.304 6.879 5.190 1.00 93.50 89 VAL A N 1
ATOM 715 C CA . VAL A 1 89 ? -5.086 7.036 4.402 1.00 93.50 89 VAL A CA 1
ATOM 716 C C . VAL A 1 89 ? -4.989 8.442 3.835 1.00 93.50 89 VAL A C 1
ATOM 718 O O . VAL A 1 89 ? -5.882 8.908 3.136 1.00 93.50 89 VAL A O 1
ATOM 721 N N . PHE A 1 90 ? -3.877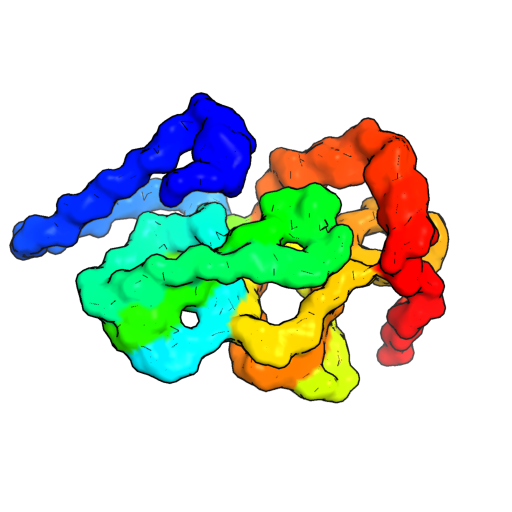 9.099 4.132 1.00 89.38 90 PHE A N 1
ATOM 722 C CA . PHE A 1 90 ? -3.513 10.416 3.642 1.00 89.38 90 PHE A CA 1
ATOM 723 C C . PHE A 1 90 ? -2.590 10.303 2.422 1.00 89.38 90 PHE A C 1
ATOM 725 O O . PHE A 1 90 ? -1.580 9.589 2.463 1.00 89.38 90 PHE A O 1
ATOM 732 N N . ALA A 1 91 ? -2.911 11.029 1.355 1.00 90.12 91 ALA A N 1
ATOM 733 C CA . ALA A 1 91 ? -2.146 11.034 0.110 1.00 90.12 91 ALA A CA 1
ATOM 734 C C . ALA A 1 91 ? -1.975 12.456 -0.435 1.00 90.12 91 ALA A C 1
ATOM 736 O O . ALA A 1 91 ? -2.861 13.298 -0.278 1.00 90.12 91 ALA A O 1
ATOM 737 N N . SER A 1 92 ? -0.853 12.705 -1.114 1.00 89.06 92 SER A N 1
ATOM 738 C CA . SER A 1 92 ? -0.748 13.834 -2.039 1.00 89.06 92 SER A CA 1
ATOM 739 C C . SER A 1 92 ? -1.534 13.488 -3.302 1.00 89.06 92 SER A C 1
ATOM 741 O O . SER A 1 92 ? -1.292 12.456 -3.924 1.00 89.06 92 SER A O 1
ATOM 743 N N . GLY A 1 93 ? -2.462 14.349 -3.700 1.00 88.19 93 GLY A N 1
ATOM 744 C CA . GLY A 1 93 ? -3.438 14.075 -4.749 1.00 88.19 93 GLY A CA 1
ATOM 745 C C . GLY A 1 93 ? -4.441 13.011 -4.319 1.00 88.19 93 GLY A C 1
ATOM 746 O O . GLY A 1 93 ? -4.799 12.925 -3.146 1.00 88.19 93 GLY A O 1
ATOM 747 N N . ASP A 1 94 ? -4.905 12.222 -5.281 1.00 90.25 94 ASP A N 1
ATOM 748 C CA . ASP A 1 94 ? -5.844 11.126 -5.042 1.00 90.25 94 ASP A CA 1
ATOM 749 C C . ASP A 1 94 ? -5.117 9.804 -4.735 1.00 90.25 94 ASP A C 1
ATOM 751 O O . ASP A 1 94 ? -3.896 9.696 -4.910 1.00 90.25 94 ASP A O 1
ATOM 755 N N . LEU A 1 95 ? -5.868 8.796 -4.289 1.00 93.94 95 LEU A N 1
ATOM 756 C CA . LEU A 1 95 ? -5.383 7.440 -4.055 1.00 93.94 95 LEU A CA 1
ATOM 757 C C . LEU A 1 95 ? -5.940 6.484 -5.118 1.00 93.94 95 LEU A C 1
ATOM 759 O O . LEU A 1 95 ? -7.089 6.055 -5.057 1.00 93.94 95 LEU A O 1
ATOM 763 N N . ALA A 1 96 ? -5.097 6.094 -6.071 1.00 94.88 96 ALA A N 1
ATOM 764 C CA . ALA A 1 96 ? -5.436 5.077 -7.055 1.00 94.88 96 ALA A CA 1
ATOM 765 C C . ALA A 1 96 ? -5.286 3.666 -6.471 1.00 94.88 96 ALA A C 1
ATOM 767 O O . ALA A 1 96 ? -4.336 3.374 -5.740 1.00 94.88 96 ALA A O 1
ATOM 768 N N . SER A 1 97 ? -6.198 2.774 -6.856 1.00 96.19 97 SER A N 1
ATOM 769 C CA . SER A 1 97 ? -6.105 1.336 -6.605 1.00 96.19 97 SER A CA 1
ATOM 770 C C . SER A 1 97 ? -5.869 0.609 -7.924 1.00 96.19 97 SER A C 1
ATOM 772 O O . SER A 1 97 ? -6.615 0.804 -8.883 1.00 96.19 97 SER A O 1
ATOM 774 N N . VAL A 1 98 ? -4.813 -0.200 -7.981 1.00 96.94 98 VAL A N 1
ATOM 775 C CA . VAL A 1 98 ? -4.437 -0.975 -9.167 1.00 96.94 98 VAL A CA 1
ATOM 776 C C . VAL A 1 98 ? -4.313 -2.438 -8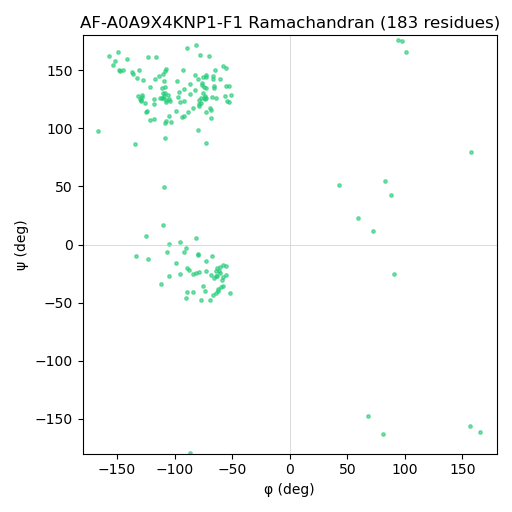.773 1.00 96.94 98 VAL A C 1
ATOM 778 O O . VAL A 1 98 ? -3.514 -2.779 -7.902 1.00 96.94 98 VAL A O 1
ATOM 781 N N . GLU A 1 99 ? -5.088 -3.309 -9.413 1.00 97.69 99 GLU A N 1
ATOM 782 C CA . GLU A 1 99 ? -4.989 -4.752 -9.192 1.00 97.69 99 GLU A CA 1
ATOM 783 C C . GLU A 1 99 ? -3.657 -5.293 -9.716 1.00 97.69 99 GLU A C 1
ATOM 785 O O . GLU A 1 99 ? -3.285 -5.078 -10.873 1.00 97.69 99 GLU A O 1
ATOM 790 N N . LEU A 1 100 ? -2.931 -6.004 -8.852 1.00 97.94 100 LEU A N 1
ATOM 791 C CA . LEU A 1 100 ? -1.696 -6.670 -9.236 1.00 97.94 100 LEU A CA 1
ATOM 792 C C . LEU A 1 100 ? -1.987 -7.891 -10.106 1.00 97.94 100 LEU A C 1
ATOM 794 O O . LEU A 1 100 ? -2.955 -8.626 -9.898 1.00 97.94 100 LEU A O 1
ATOM 798 N N . ASN A 1 101 ? -1.080 -8.130 -11.050 1.00 97.56 101 ASN A N 1
ATOM 799 C CA . ASN A 1 101 ? -1.076 -9.319 -11.880 1.00 97.56 101 ASN A CA 1
ATOM 800 C C . ASN A 1 101 ? 0.105 -10.237 -11.484 1.00 97.56 101 ASN A C 1
ATOM 802 O O . ASN A 1 101 ? 1.192 -9.733 -11.176 1.00 97.56 101 ASN A O 1
ATOM 806 N N . PRO A 1 102 ? -0.070 -11.574 -11.463 1.00 96.56 102 PRO A N 1
ATOM 807 C CA . PRO A 1 102 ? 1.005 -12.501 -11.098 1.00 96.56 102 PRO A CA 1
ATOM 808 C C . PRO A 1 102 ? 2.142 -12.570 -12.124 1.00 96.56 102 PRO A C 1
ATOM 810 O O . PRO A 1 102 ? 3.262 -12.917 -11.766 1.00 96.56 102 PRO A O 1
ATOM 813 N N . GLU A 1 103 ? 1.850 -12.276 -13.390 1.00 95.62 103 GLU A N 1
ATOM 814 C CA . GLU A 1 103 ? 2.763 -12.446 -14.527 1.00 95.62 103 GLU A CA 1
ATOM 815 C C . GLU A 1 103 ? 3.206 -11.101 -15.112 1.00 95.62 103 GLU A C 1
ATOM 817 O O . GLU A 1 103 ? 4.343 -10.956 -15.562 1.00 95.62 103 GLU A O 1
ATOM 822 N N . VAL A 1 104 ? 2.321 -10.100 -15.082 1.00 95.00 104 VAL A N 1
ATOM 823 C CA . VAL A 1 104 ? 2.579 -8.765 -15.626 1.00 95.00 104 VAL A CA 1
ATOM 824 C C . VAL A 1 104 ? 2.976 -7.808 -14.498 1.00 95.00 104 VAL A C 1
ATOM 826 O O . VAL A 1 104 ? 2.154 -7.516 -13.628 1.00 95.00 104 VAL A O 1
ATOM 829 N N . PRO A 1 105 ? 4.218 -7.294 -14.486 1.00 94.12 105 PRO A N 1
ATOM 830 C CA . PRO A 1 105 ? 4.670 -6.420 -13.418 1.00 94.12 105 PRO A CA 1
ATOM 831 C C . PRO A 1 105 ? 4.048 -5.028 -13.477 1.00 94.12 105 PRO A C 1
ATOM 833 O O . PRO A 1 105 ? 4.065 -4.361 -14.511 1.00 94.12 105 PRO A O 1
ATOM 836 N N . LEU A 1 106 ? 3.608 -4.554 -12.316 1.00 94.31 106 LEU A N 1
ATOM 837 C CA . LEU A 1 106 ? 3.318 -3.150 -12.071 1.00 94.31 106 LEU A CA 1
ATOM 838 C C . LEU A 1 106 ? 4.603 -2.439 -11.638 1.00 94.31 106 LEU A C 1
ATOM 840 O O . LEU A 1 106 ? 5.270 -2.872 -10.699 1.00 94.31 106 LEU A O 1
ATOM 844 N N . TYR A 1 107 ? 4.924 -1.322 -12.286 1.00 91.25 107 TYR A N 1
ATOM 845 C CA . TYR A 1 107 ? 6.011 -0.438 -11.871 1.00 91.25 107 TYR A CA 1
ATOM 846 C C . TYR A 1 107 ? 5.422 0.808 -11.217 1.00 91.25 107 TYR A C 1
ATOM 848 O O . TYR A 1 107 ? 4.805 1.631 -11.887 1.00 91.25 107 TYR A O 1
ATOM 856 N N . ALA A 1 108 ? 5.617 0.943 -9.909 1.00 89.25 108 ALA A N 1
ATOM 857 C CA . ALA A 1 108 ? 5.170 2.097 -9.138 1.00 89.25 108 ALA A CA 1
ATOM 858 C C . ALA A 1 108 ? 6.383 2.901 -8.668 1.00 89.25 108 ALA A C 1
ATOM 860 O O . ALA A 1 108 ? 7.347 2.333 -8.157 1.00 89.25 108 ALA A O 1
ATOM 861 N N . GLU A 1 109 ? 6.352 4.225 -8.808 1.00 86.56 109 GLU A N 1
ATOM 862 C CA . GLU A 1 109 ? 7.399 5.080 -8.246 1.00 86.56 109 GLU A CA 1
ATOM 863 C C . GLU A 1 109 ? 7.543 4.829 -6.737 1.00 86.56 109 GLU A C 1
ATOM 865 O O . GLU A 1 109 ? 6.547 4.721 -6.016 1.00 86.56 109 GLU A O 1
ATOM 870 N N . SER A 1 110 ? 8.780 4.727 -6.235 1.00 81.62 110 SER A N 1
ATOM 871 C CA . SER A 1 110 ? 9.001 4.271 -4.861 1.00 81.62 110 SER A CA 1
ATOM 872 C C . SER A 1 110 ? 8.337 5.154 -3.810 1.00 81.62 110 SER A C 1
ATOM 874 O O . SER A 1 110 ? 7.852 4.639 -2.809 1.00 81.62 110 SER A O 1
ATOM 876 N N . GLY A 1 111 ? 8.310 6.471 -4.047 1.00 80.81 111 GLY A N 1
ATOM 877 C CA . GLY A 1 111 ? 7.675 7.446 -3.161 1.00 80.81 111 GLY A CA 1
ATOM 878 C C . GLY A 1 111 ? 6.155 7.534 -3.310 1.00 80.81 111 GLY A C 1
ATOM 879 O O . GLY A 1 111 ? 5.517 8.204 -2.505 1.00 80.81 111 GLY A O 1
ATOM 880 N N . ALA A 1 112 ? 5.570 6.880 -4.315 1.00 88.44 112 ALA A N 1
ATOM 881 C CA . ALA A 1 112 ? 4.133 6.894 -4.567 1.00 88.44 112 ALA A CA 1
ATOM 882 C C . ALA A 1 112 ? 3.408 5.651 -4.013 1.00 88.44 112 ALA A C 1
ATOM 884 O O . ALA A 1 112 ? 2.185 5.653 -3.889 1.00 88.44 112 ALA A O 1
ATOM 885 N N . LEU A 1 113 ? 4.138 4.583 -3.671 1.00 91.62 113 LEU A N 1
ATOM 886 C CA . LEU A 1 113 ? 3.556 3.303 -3.257 1.00 91.62 113 LEU A CA 1
ATOM 887 C C . LEU A 1 113 ? 3.084 3.311 -1.791 1.00 91.62 113 LEU A C 1
ATOM 889 O O . LEU A 1 113 ? 3.850 3.032 -0.859 1.00 91.62 113 LEU A O 1
ATOM 893 N N . VAL A 1 114 ? 1.783 3.527 -1.606 1.00 94.06 114 VAL A N 1
ATOM 894 C CA . VAL A 1 114 ? 1.123 3.632 -0.300 1.00 94.06 114 VAL A CA 1
ATOM 895 C C . VAL A 1 114 ? 0.913 2.266 0.347 1.00 94.06 114 VAL A C 1
ATOM 897 O O . VAL A 1 114 ? 1.268 2.086 1.512 1.00 94.06 114 VAL A O 1
ATOM 900 N N . ALA A 1 115 ? 0.386 1.281 -0.383 1.00 95.75 115 ALA A N 1
ATOM 901 C CA . ALA A 1 115 ? 0.163 -0.066 0.146 1.00 95.75 115 ALA A CA 1
ATOM 902 C C . ALA A 1 115 ? 0.231 -1.146 -0.939 1.00 95.75 115 ALA A C 1
ATOM 904 O O . ALA A 1 115 ? 0.049 -0.851 -2.115 1.00 95.75 115 ALA A O 1
ATOM 905 N N . TYR A 1 116 ? 0.489 -2.389 -0.538 1.00 96.00 116 TYR A N 1
ATOM 906 C CA . TYR A 1 116 ? 0.409 -3.569 -1.407 1.00 96.00 116 TYR A CA 1
ATOM 907 C C . TYR A 1 116 ? 0.200 -4.849 -0.573 1.00 96.00 116 TYR A C 1
ATOM 909 O O . TYR A 1 116 ? 0.470 -4.820 0.630 1.00 96.00 116 TYR A O 1
ATOM 917 N N . PRO A 1 117 ? -0.247 -5.969 -1.166 1.00 95.81 117 PRO A N 1
ATOM 918 C CA . PRO A 1 117 ? -0.463 -7.234 -0.456 1.00 95.81 117 PRO A CA 1
ATOM 919 C C . PRO A 1 117 ? 0.843 -7.850 0.067 1.00 95.81 117 PRO A C 1
ATOM 921 O O . PRO A 1 117 ? 1.825 -7.938 -0.664 1.00 95.81 117 PRO A O 1
ATOM 924 N N . GLU A 1 118 ? 0.869 -8.350 1.304 1.00 93.81 118 GLU A N 1
ATOM 925 C CA . GLU A 1 118 ? 2.055 -8.953 1.948 1.00 93.81 118 GLU A CA 1
ATOM 926 C C . GLU A 1 118 ? 2.666 -10.104 1.138 1.00 93.81 118 GLU A C 1
ATOM 928 O O . GLU A 1 118 ? 3.858 -10.379 1.256 1.00 93.81 118 GLU A O 1
ATOM 933 N N . ARG A 1 119 ? 1.852 -10.769 0.313 1.00 92.88 119 ARG A N 1
ATOM 934 C CA . ARG A 1 119 ? 2.260 -11.892 -0.539 1.00 92.88 119 ARG A CA 1
ATOM 935 C C . ARG A 1 119 ? 2.753 -11.483 -1.930 1.00 92.88 119 ARG A C 1
ATOM 937 O O . ARG A 1 119 ? 3.122 -12.367 -2.698 1.00 92.88 119 ARG A O 1
ATOM 944 N N . ALA A 1 120 ? 2.728 -10.196 -2.277 1.00 94.31 120 ALA A N 1
ATOM 945 C CA . ALA A 1 120 ? 3.257 -9.719 -3.551 1.00 94.31 120 ALA A CA 1
ATOM 946 C C . ALA A 1 120 ? 4.785 -9.893 -3.609 1.00 94.31 120 ALA A C 1
ATOM 948 O O . ALA A 1 120 ? 5.483 -9.675 -2.616 1.00 94.31 120 ALA A O 1
ATOM 949 N N . ASP A 1 121 ? 5.306 -10.247 -4.784 1.00 92.69 121 ASP A N 1
ATOM 950 C CA . ASP A 1 121 ? 6.739 -10.171 -5.052 1.00 92.69 121 ASP A CA 1
ATOM 951 C C . ASP A 1 121 ? 7.098 -8.719 -5.357 1.00 92.69 121 ASP A C 1
ATOM 953 O O . ASP A 1 121 ? 6.537 -8.105 -6.269 1.00 92.69 121 ASP A O 1
ATOM 957 N N . VAL A 1 122 ? 8.006 -8.161 -4.558 1.00 89.06 122 VAL A N 1
ATOM 958 C CA . VAL A 1 122 ? 8.380 -6.749 -4.618 1.00 89.06 122 VAL A CA 1
ATOM 959 C C . VAL A 1 122 ? 9.889 -6.622 -4.704 1.00 89.06 122 VAL A C 1
ATOM 961 O O . VAL A 1 122 ? 10.629 -7.065 -3.820 1.00 89.06 122 VAL A O 1
ATOM 964 N N . ARG A 1 123 ? 10.353 -5.941 -5.751 1.00 86.19 123 ARG A N 1
ATOM 965 C CA . ARG A 1 123 ? 11.773 -5.659 -5.964 1.00 86.19 123 ARG A CA 1
ATOM 966 C C . ARG A 1 123 ? 11.992 -4.223 -6.398 1.00 86.19 123 ARG A C 1
ATOM 968 O O . ARG A 1 123 ? 11.169 -3.632 -7.090 1.00 86.19 123 ARG A O 1
ATOM 975 N N . LEU A 1 124 ? 13.118 -3.654 -5.982 1.00 82.81 124 LEU A N 1
ATOM 976 C CA . LEU A 1 124 ? 13.516 -2.334 -6.455 1.00 82.81 124 LEU A CA 1
ATOM 977 C C . LEU A 1 124 ? 14.029 -2.468 -7.892 1.00 82.81 124 LEU A C 1
ATOM 979 O O . LEU A 1 124 ? 14.786 -3.386 -8.207 1.00 82.81 124 LEU A O 1
ATOM 983 N N . SER A 1 125 ? 13.606 -1.554 -8.750 1.00 80.31 125 SER A N 1
ATOM 984 C CA . SER A 1 125 ? 13.934 -1.510 -10.170 1.00 80.31 125 SER A CA 1
ATOM 985 C C . SER A 1 125 ? 14.156 -0.064 -10.599 1.00 80.31 125 SER A C 1
ATOM 987 O O . SER A 1 125 ? 13.733 0.872 -9.918 1.00 80.31 125 SER A O 1
ATOM 989 N N . VAL A 1 126 ? 14.851 0.117 -11.715 1.00 71.62 126 VAL A N 1
ATOM 990 C CA . VAL A 1 126 ? 14.943 1.408 -12.390 1.00 71.62 126 VAL A CA 1
ATOM 991 C C . VAL A 1 126 ? 14.576 1.197 -13.844 1.00 71.62 126 VAL A C 1
ATOM 993 O O . VAL A 1 126 ? 15.105 0.297 -14.495 1.00 71.62 126 VAL A O 1
ATOM 996 N N . TYR A 1 127 ? 13.652 2.011 -14.335 1.00 68.31 127 TYR A N 1
ATOM 997 C CA . TYR A 1 127 ? 13.245 1.990 -15.730 1.00 68.31 127 TYR A CA 1
ATOM 998 C C . TYR A 1 127 ? 14.395 2.447 -16.654 1.00 68.31 127 TYR A C 1
ATOM 1000 O O . TYR A 1 127 ? 15.188 3.321 -16.305 1.00 68.31 127 TYR A O 1
ATOM 1008 N N . GLY A 1 128 ? 14.490 1.865 -17.852 1.00 65.75 128 GLY A N 1
ATOM 1009 C CA . GLY A 1 128 ? 15.429 2.292 -18.895 1.00 65.75 128 GLY A CA 1
ATOM 1010 C C . GLY A 1 128 ? 16.877 1.787 -18.771 1.00 65.75 128 GLY A C 1
ATOM 1011 O O . GLY A 1 128 ? 17.179 0.789 -18.116 1.00 65.75 128 GLY A O 1
ATOM 1012 N N . ASN A 1 129 ? 17.777 2.454 -19.498 1.00 65.44 129 ASN A N 1
ATOM 1013 C CA . ASN A 1 129 ? 19.197 2.106 -19.596 1.00 65.44 129 ASN A CA 1
ATOM 1014 C C . ASN A 1 129 ? 20.038 2.743 -18.465 1.00 65.44 129 ASN A C 1
ATOM 1016 O O . ASN A 1 129 ? 19.543 3.484 -17.617 1.00 65.44 129 ASN A O 1
ATOM 1020 N N . THR A 1 130 ? 21.348 2.497 -18.471 1.00 62.03 130 THR A N 1
ATOM 1021 C CA . THR A 1 130 ? 22.301 2.985 -17.455 1.00 62.03 130 THR A CA 1
ATOM 1022 C C . THR A 1 130 ? 22.396 4.515 -17.346 1.00 62.03 130 THR A C 1
ATOM 1024 O O . THR A 1 130 ? 22.901 5.031 -16.346 1.00 62.03 130 THR A O 1
ATOM 1027 N N . LEU A 1 131 ? 21.954 5.255 -18.369 1.00 64.88 131 LEU A N 1
ATOM 1028 C CA . LEU A 1 131 ? 21.843 6.717 -18.330 1.00 64.88 131 LEU A CA 1
ATOM 1029 C C . LEU A 1 131 ? 20.525 7.141 -17.677 1.00 64.88 131 LEU A C 1
ATOM 1031 O O . LEU A 1 131 ? 20.520 8.038 -16.837 1.00 64.88 131 LEU A O 1
ATOM 1035 N N . ALA A 1 132 ? 19.429 6.443 -17.987 1.00 64.69 132 ALA A N 1
ATOM 1036 C CA . ALA A 1 132 ? 18.120 6.681 -17.387 1.00 64.69 132 ALA A CA 1
ATOM 1037 C C . ALA A 1 132 ? 18.169 6.546 -15.853 1.00 64.69 132 ALA A C 1
ATOM 1039 O O . ALA A 1 132 ? 17.598 7.365 -15.134 1.00 64.69 132 ALA A O 1
ATOM 1040 N N . SER A 1 133 ? 18.978 5.618 -15.333 1.00 63.12 133 SER A N 1
ATOM 1041 C CA . SER A 1 133 ? 19.165 5.460 -13.888 1.00 63.12 133 SER A CA 1
ATOM 1042 C C . SER A 1 133 ? 19.881 6.603 -13.171 1.00 63.12 133 SER A C 1
ATOM 1044 O O . SER A 1 133 ? 19.951 6.607 -11.945 1.00 63.12 133 SER A O 1
ATOM 1046 N N . GLN A 1 134 ? 20.458 7.556 -13.902 1.00 64.94 134 GLN A N 1
ATOM 1047 C CA . GLN A 1 134 ? 21.116 8.724 -13.308 1.00 64.94 134 GLN A CA 1
ATOM 1048 C C . GLN A 1 134 ? 20.149 9.893 -13.098 1.00 64.94 134 GLN A C 1
ATOM 1050 O O . GLN A 1 134 ? 20.439 10.770 -12.275 1.00 64.94 134 GLN A O 1
ATOM 1055 N N . HIS A 1 135 ? 19.027 9.877 -13.825 1.00 67.06 135 HIS A N 1
ATOM 1056 C CA . HIS A 1 135 ? 18.077 10.982 -13.934 1.00 67.06 135 HIS A CA 1
ATOM 1057 C C . HIS A 1 135 ? 16.645 10.619 -13.525 1.00 67.06 135 HIS A C 1
ATOM 1059 O O . HIS A 1 135 ? 15.836 11.527 -13.366 1.00 67.06 135 HIS A O 1
ATOM 1065 N N . MET A 1 136 ? 16.319 9.335 -13.358 1.00 68.88 136 MET A N 1
ATOM 1066 C CA . MET A 1 136 ? 14.975 8.897 -12.979 1.00 68.88 136 MET A CA 1
ATOM 1067 C C . MET A 1 136 ? 14.895 8.395 -11.542 1.00 68.88 136 MET A C 1
ATOM 1069 O O . MET A 1 136 ? 15.849 7.836 -10.996 1.00 68.88 136 MET A O 1
ATOM 1073 N N . ASN A 1 137 ? 13.706 8.555 -10.962 1.00 71.69 137 ASN A N 1
ATOM 1074 C CA . ASN A 1 137 ? 13.366 7.989 -9.666 1.00 71.69 137 ASN A CA 1
ATOM 1075 C C . ASN A 1 137 ? 13.371 6.457 -9.735 1.00 71.69 137 ASN A C 1
ATOM 1077 O O . ASN A 1 137 ? 13.103 5.860 -10.780 1.00 71.69 137 ASN A O 1
ATOM 1081 N N . VAL A 1 138 ? 13.681 5.819 -8.609 1.00 77.06 138 VAL A N 1
ATOM 1082 C CA . VAL A 1 138 ? 13.599 4.361 -8.476 1.00 77.06 138 VAL A CA 1
ATOM 1083 C C . VAL A 1 138 ? 12.132 3.923 -8.409 1.00 77.06 138 VAL A C 1
ATOM 1085 O O . VAL A 1 138 ? 11.290 4.609 -7.824 1.00 77.06 138 VAL A O 1
ATOM 1088 N N . GLN A 1 139 ? 11.819 2.771 -8.998 1.00 85.25 139 GLN A N 1
ATOM 1089 C CA . GLN A 1 139 ? 10.485 2.176 -8.974 1.00 85.25 139 GLN A CA 1
ATOM 1090 C C . GLN A 1 139 ? 10.482 0.873 -8.178 1.00 85.25 139 GLN A C 1
ATOM 1092 O O . GLN A 1 139 ? 11.414 0.068 -8.237 1.00 85.25 139 GLN A O 1
ATOM 1097 N N . TRP A 1 140 ? 9.385 0.614 -7.484 1.00 87.44 140 TRP A N 1
ATOM 1098 C CA . TRP A 1 140 ? 9.023 -0.734 -7.090 1.00 87.44 140 TRP A CA 1
ATOM 1099 C C . TRP A 1 140 ? 8.446 -1.465 -8.293 1.00 87.44 140 TRP A C 1
ATOM 1101 O O . TRP A 1 140 ? 7.498 -0.995 -8.913 1.00 87.44 140 TRP A O 1
ATOM 1111 N N . GLN A 1 141 ? 9.013 -2.623 -8.600 1.00 92.00 141 GLN A N 1
ATOM 1112 C CA . GLN A 1 141 ? 8.382 -3.611 -9.454 1.00 92.00 141 GLN A CA 1
ATOM 1113 C C . GLN A 1 141 ? 7.599 -4.575 -8.563 1.00 92.00 141 GLN A C 1
ATOM 1115 O O . GLN A 1 141 ? 8.187 -5.179 -7.662 1.00 92.00 141 GLN A O 1
ATOM 1120 N N . LEU A 1 142 ? 6.302 -4.714 -8.830 1.00 94.00 142 LEU A N 1
ATOM 1121 C CA . LEU A 1 142 ? 5.385 -5.577 -8.095 1.00 94.00 142 LEU A CA 1
ATOM 1122 C C . LEU A 1 142 ? 4.738 -6.602 -9.027 1.00 94.00 142 LEU A C 1
ATOM 1124 O O . LEU A 1 142 ? 4.252 -6.244 -10.098 1.00 94.00 142 LEU A O 1
ATOM 1128 N N . THR A 1 143 ? 4.671 -7.854 -8.587 1.00 96.69 143 THR A N 1
ATOM 1129 C CA . THR A 1 143 ? 3.786 -8.884 -9.159 1.00 96.69 143 THR A CA 1
ATOM 1130 C C . THR A 1 143 ? 3.036 -9.576 -8.028 1.00 96.69 143 THR A C 1
ATOM 1132 O O . THR A 1 143 ? 3.523 -9.647 -6.899 1.00 96.69 143 THR A O 1
ATOM 1135 N N . GLY A 1 144 ? 1.822 -10.055 -8.284 1.00 96.69 144 GLY A N 1
ATOM 1136 C CA . GLY A 1 144 ? 1.017 -10.689 -7.242 1.00 96.69 144 GLY A CA 1
ATOM 1137 C C . GLY A 1 144 ? -0.474 -10.668 -7.534 1.00 96.69 144 GLY A C 1
ATOM 1138 O O . GLY A 1 144 ? -0.890 -10.594 -8.684 1.00 96.69 144 GLY A O 1
ATOM 1139 N N . ARG A 1 145 ? -1.281 -10.762 -6.476 1.00 96.31 145 ARG A N 1
ATOM 1140 C CA . ARG A 1 145 ? -2.746 -10.677 -6.531 1.00 96.31 145 ARG A CA 1
ATOM 1141 C C . ARG A 1 145 ? -3.234 -9.723 -5.454 1.00 96.31 145 ARG A C 1
ATOM 1143 O O . ARG A 1 145 ? -2.695 -9.760 -4.348 1.00 96.31 145 ARG A O 1
ATOM 1150 N N . GLY A 1 146 ? -4.271 -8.955 -5.764 1.00 95.81 146 GLY A N 1
ATOM 1151 C CA . GLY A 1 146 ? -4.850 -7.958 -4.873 1.00 95.81 146 GLY A CA 1
ATOM 1152 C C . GLY A 1 146 ? -4.342 -6.544 -5.165 1.00 95.81 146 GLY A C 1
ATOM 1153 O O . GLY A 1 146 ? -3.444 -6.354 -5.993 1.00 95.81 146 GLY A O 1
ATOM 1154 N N . PRO A 1 147 ? -4.892 -5.541 -4.469 1.00 96.94 147 PRO A N 1
ATOM 1155 C CA . PRO A 1 147 ? -4.706 -4.153 -4.852 1.00 96.94 147 PRO A CA 1
ATOM 1156 C C . PRO A 1 147 ? -3.382 -3.575 -4.342 1.00 96.94 147 PRO A C 1
ATOM 1158 O O . PRO A 1 147 ? -3.045 -3.665 -3.158 1.00 96.94 147 PRO A O 1
ATOM 1161 N N . ALA A 1 148 ? -2.664 -2.891 -5.230 1.00 97.19 148 ALA A N 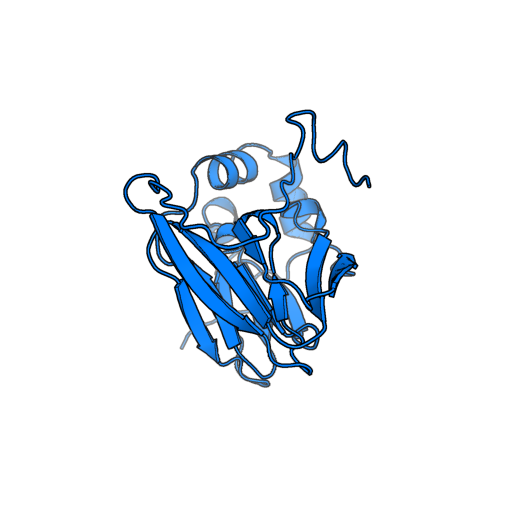1
ATOM 1162 C CA . ALA A 1 148 ? -1.649 -1.909 -4.878 1.00 97.19 148 ALA A CA 1
ATOM 1163 C C . ALA A 1 148 ? -2.286 -0.514 -4.818 1.00 97.19 148 ALA A C 1
ATOM 1165 O O . ALA A 1 148 ? -3.034 -0.120 -5.712 1.00 97.19 148 ALA A O 1
ATOM 1166 N N . LEU A 1 149 ? -1.983 0.237 -3.761 1.00 96.88 149 LEU A N 1
ATOM 1167 C CA . LEU A 1 149 ? -2.489 1.591 -3.554 1.00 96.88 149 LEU A CA 1
ATOM 1168 C C . LEU A 1 149 ? -1.383 2.603 -3.826 1.00 96.88 149 LEU A C 1
ATOM 1170 O O . LEU A 1 149 ? -0.282 2.486 -3.275 1.00 96.88 149 LEU A O 1
ATOM 1174 N N . ILE A 1 150 ? -1.684 3.589 -4.663 1.00 95.06 150 ILE A N 1
ATOM 1175 C CA . ILE A 1 150 ? -0.709 4.526 -5.218 1.00 95.06 150 ILE A CA 1
ATOM 1176 C C . ILE A 1 150 ? -1.244 5.945 -5.060 1.00 95.06 150 ILE A C 1
ATOM 1178 O O . ILE A 1 150 ? -2.364 6.232 -5.473 1.00 95.06 150 ILE A O 1
ATOM 1182 N N . GLN A 1 151 ? -0.448 6.841 -4.481 1.00 92.69 151 GLN A N 1
ATOM 1183 C CA . GLN A 1 151 ? -0.779 8.266 -4.504 1.00 92.69 151 GLN A CA 1
ATOM 1184 C C . GLN A 1 151 ? -0.476 8.861 -5.885 1.00 92.69 151 GLN A C 1
ATOM 1186 O O . GLN A 1 151 ? 0.564 8.560 -6.471 1.00 92.69 151 GLN A O 1
ATOM 1191 N N . VAL A 1 152 ? -1.378 9.695 -6.403 1.00 88.69 152 VAL A N 1
ATOM 1192 C CA . VAL A 1 152 ? -1.315 10.203 -7.790 1.00 88.69 152 VAL A CA 1
ATOM 1193 C C . VAL A 1 152 ? -0.901 11.682 -7.863 1.00 88.69 152 VAL A C 1
ATOM 1195 O O . VAL A 1 152 ? -0.686 12.224 -8.944 1.00 88.69 152 VAL A O 1
ATOM 1198 N N . GLY A 1 153 ? -0.781 12.367 -6.725 1.00 81.19 153 GLY A N 1
ATOM 1199 C CA . GLY A 1 153 ? -0.269 13.736 -6.667 1.00 81.19 153 GLY A CA 1
ATOM 1200 C C . GLY A 1 153 ? 1.255 13.812 -6.700 1.00 81.19 153 GLY A C 1
ATOM 1201 O O . GLY A 1 153 ? 1.957 12.807 -6.589 1.00 81.19 153 GLY A O 1
ATOM 1202 N N . SER A 1 154 ? 1.773 15.036 -6.826 1.00 66.00 154 SER A N 1
ATOM 1203 C CA . SER A 1 154 ? 3.215 15.278 -6.858 1.00 66.00 154 SER A CA 1
ATOM 1204 C C . SER A 1 154 ? 3.896 14.707 -5.606 1.00 66.00 154 SER A C 1
ATOM 1206 O O . SER A 1 154 ? 3.470 15.025 -4.487 1.00 66.00 154 SER A O 1
ATOM 1208 N N . PRO A 1 155 ? 4.953 13.889 -5.761 1.00 58.56 155 PRO A N 1
ATOM 1209 C CA . PRO A 1 155 ? 5.694 13.369 -4.625 1.00 58.56 155 PRO A CA 1
ATOM 1210 C C . PRO A 1 155 ? 6.304 14.519 -3.815 1.00 58.56 155 PRO A C 1
ATOM 1212 O O . PRO A 1 155 ? 6.755 15.523 -4.366 1.00 58.56 155 PRO A O 1
ATOM 1215 N N . ASP A 1 156 ? 6.315 14.364 -2.490 1.00 50.56 156 ASP A N 1
ATOM 1216 C CA . ASP A 1 156 ? 6.956 15.300 -1.566 1.00 50.56 156 ASP A CA 1
ATOM 1217 C C . ASP A 1 156 ? 8.427 15.530 -1.995 1.00 50.56 156 ASP A C 1
ATOM 1219 O O . ASP A 1 156 ? 9.200 14.561 -2.085 1.00 50.56 156 ASP A O 1
ATOM 1223 N N . PRO A 1 157 ? 8.854 16.785 -2.260 1.00 49.12 157 PRO A N 1
ATOM 1224 C CA . PRO A 1 157 ? 10.213 17.095 -2.713 1.00 49.12 157 PRO A CA 1
ATOM 1225 C C . PRO A 1 157 ? 11.306 16.625 -1.736 1.00 49.12 157 PRO A C 1
ATOM 1227 O O . PRO A 1 157 ? 12.463 16.471 -2.138 1.00 49.12 157 PRO A O 1
ATOM 1230 N N . GLY A 1 158 ? 10.960 16.331 -0.475 1.00 46.56 158 GLY A N 1
ATOM 1231 C CA . GLY A 1 158 ? 11.888 15.789 0.517 1.00 46.56 158 GLY A CA 1
ATOM 1232 C C . GLY A 1 158 ? 12.464 14.404 0.180 1.00 46.56 158 GLY A C 1
ATOM 1233 O O . GLY A 1 158 ? 13.584 14.107 0.604 1.00 46.56 158 GLY A O 1
ATOM 1234 N N . LEU A 1 159 ? 11.752 13.567 -0.591 1.00 38.75 159 LEU A N 1
ATOM 1235 C CA . LEU A 1 159 ? 12.229 12.231 -0.991 1.00 38.75 159 LEU A CA 1
ATOM 1236 C C . LEU A 1 159 ? 13.029 12.280 -2.306 1.00 38.75 159 LEU A C 1
ATOM 1238 O O . LEU A 1 159 ? 14.094 11.667 -2.401 1.00 38.75 159 LEU A O 1
ATOM 1242 N N . ALA A 1 160 ? 12.569 13.078 -3.277 1.00 39.62 160 ALA A N 1
ATOM 1243 C CA . ALA A 1 160 ? 13.271 13.319 -4.541 1.00 39.62 160 ALA A CA 1
ATOM 1244 C C . ALA A 1 160 ? 14.639 13.997 -4.317 1.00 39.62 160 ALA A C 1
ATOM 1246 O O . ALA A 1 160 ? 15.645 13.597 -4.906 1.00 39.62 160 ALA A O 1
ATOM 1247 N N . GLY A 1 161 ? 14.717 14.952 -3.380 1.00 43.12 161 GLY A N 1
ATOM 1248 C CA . GLY A 1 161 ? 15.969 15.625 -3.019 1.00 43.12 161 GLY A CA 1
ATOM 1249 C C . GLY A 1 161 ? 17.018 14.711 -2.368 1.00 43.12 161 GLY A C 1
ATOM 1250 O O . GLY A 1 161 ? 18.215 14.935 -2.536 1.00 43.12 161 GLY A O 1
ATOM 1251 N N . GLN A 1 162 ? 16.603 13.648 -1.668 1.00 41.16 162 GLN A N 1
ATOM 1252 C CA . GLN A 1 162 ? 17.523 12.729 -0.979 1.00 41.16 162 GLN A CA 1
ATOM 1253 C C . GLN A 1 162 ? 18.090 11.633 -1.893 1.00 41.16 162 GLN A C 1
ATOM 1255 O O . GLN A 1 162 ? 19.190 11.150 -1.640 1.00 41.16 162 GLN A O 1
ATOM 1260 N N . LEU A 1 163 ? 17.387 11.277 -2.972 1.00 42.47 163 LEU A N 1
ATOM 1261 C CA . LEU A 1 163 ? 17.888 10.351 -3.998 1.00 42.47 163 LEU A CA 1
ATOM 1262 C C . LEU A 1 163 ? 18.809 11.048 -5.016 1.00 42.47 163 LEU A C 1
ATOM 1264 O O . LEU A 1 163 ? 19.687 10.413 -5.604 1.00 42.47 163 LEU A O 1
ATOM 1268 N N . HIS A 1 164 ? 18.664 12.365 -5.193 1.00 47.16 164 HIS A N 1
ATOM 1269 C CA . HIS A 1 164 ? 19.509 13.149 -6.095 1.00 47.16 164 HIS A CA 1
ATOM 1270 C C . HIS A 1 164 ? 20.899 13.501 -5.527 1.00 47.16 164 HIS A C 1
ATOM 1272 O O . HIS A 1 164 ? 21.811 13.735 -6.323 1.00 47.16 164 HIS A O 1
ATOM 1278 N N . GLY A 1 165 ? 21.077 13.523 -4.199 1.00 42.34 165 GLY A N 1
ATOM 1279 C CA . GLY A 1 165 ? 22.233 14.160 -3.545 1.00 42.34 165 GLY A CA 1
ATOM 1280 C C . GLY A 1 165 ? 23.505 13.323 -3.356 1.00 42.34 165 GLY A C 1
ATOM 1281 O O . GLY A 1 165 ? 24.582 13.898 -3.246 1.00 42.34 165 GLY A O 1
ATOM 1282 N N . ASP A 1 166 ? 23.430 11.991 -3.355 1.00 51.09 166 ASP A N 1
ATOM 1283 C CA . ASP A 1 166 ? 24.551 11.160 -2.893 1.00 51.09 166 ASP A CA 1
ATOM 1284 C C . ASP A 1 166 ? 25.109 10.242 -3.997 1.00 51.09 166 ASP A C 1
ATOM 1286 O O . ASP A 1 166 ? 24.518 9.225 -4.376 1.00 51.09 166 ASP A O 1
ATOM 1290 N N . GLY A 1 167 ? 26.310 10.564 -4.491 1.00 56.16 167 GLY A N 1
ATOM 1291 C CA . GLY A 1 167 ? 27.006 9.787 -5.529 1.00 56.16 167 GLY A CA 1
ATOM 1292 C C . GLY A 1 167 ? 27.324 8.337 -5.134 1.00 56.16 167 GLY A C 1
ATOM 1293 O O . GLY A 1 167 ? 27.415 7.463 -5.999 1.00 56.16 167 GLY A O 1
ATOM 1294 N N . TRP A 1 168 ? 27.428 8.050 -3.834 1.00 53.25 168 TRP A N 1
ATOM 1295 C CA . TRP A 1 168 ? 27.661 6.699 -3.322 1.00 53.25 168 TRP A CA 1
ATOM 1296 C C . TRP A 1 168 ? 26.412 5.804 -3.432 1.00 53.25 168 TRP A C 1
ATOM 1298 O O . TRP A 1 168 ? 26.529 4.652 -3.850 1.00 53.25 168 TRP A O 1
ATOM 1308 N N . PHE A 1 169 ? 25.212 6.341 -3.156 1.00 57.34 169 PHE A N 1
ATOM 1309 C CA . PHE A 1 169 ? 23.943 5.622 -3.332 1.00 57.34 169 PHE A CA 1
ATOM 1310 C C . PHE A 1 169 ? 23.710 5.283 -4.807 1.00 57.34 169 PHE A C 1
ATOM 1312 O O . PHE A 1 169 ? 23.323 4.159 -5.122 1.00 57.34 169 PHE A O 1
ATOM 1319 N N . LYS A 1 170 ? 24.012 6.215 -5.724 1.00 59.69 170 LYS A N 1
ATOM 1320 C CA . LYS A 1 170 ? 23.920 5.974 -7.176 1.00 59.69 170 LYS A CA 1
ATOM 1321 C C . LYS A 1 170 ? 24.862 4.862 -7.646 1.00 59.69 170 LYS A C 1
ATOM 1323 O O . LYS A 1 170 ? 24.485 4.068 -8.508 1.00 59.69 170 LYS A O 1
ATOM 1328 N N . ARG A 1 171 ? 26.073 4.782 -7.081 1.00 59.06 171 ARG A N 1
ATOM 1329 C CA . ARG A 1 171 ? 27.041 3.717 -7.391 1.00 59.06 171 ARG A CA 1
ATOM 1330 C C . ARG A 1 171 ? 26.554 2.353 -6.912 1.00 59.06 171 ARG A C 1
ATOM 1332 O O . ARG A 1 171 ? 26.636 1.397 -7.668 1.00 59.06 171 ARG A O 1
ATOM 1339 N N . LEU A 1 172 ? 25.996 2.271 -5.710 1.00 59.34 172 LEU A N 1
ATOM 1340 C CA . LEU A 1 172 ? 25.517 1.000 -5.177 1.00 59.34 172 LEU A CA 1
ATOM 1341 C C . LEU A 1 172 ? 24.192 0.546 -5.812 1.00 59.34 172 LEU A C 1
ATOM 1343 O O . LEU A 1 172 ? 24.012 -0.639 -6.076 1.00 59.34 172 LEU A O 1
ATOM 1347 N N . LEU A 1 173 ? 23.292 1.484 -6.139 1.00 59.62 173 LEU A N 1
ATOM 1348 C CA . LEU A 1 173 ? 22.133 1.207 -6.992 1.00 59.62 173 LEU A CA 1
ATOM 1349 C C . LEU A 1 173 ? 22.586 0.533 -8.294 1.00 59.62 173 LEU A C 1
ATOM 1351 O O . LEU A 1 173 ? 21.969 -0.458 -8.677 1.00 59.62 173 LEU A O 1
ATOM 1355 N N . ARG A 1 174 ? 23.701 0.997 -8.894 1.00 61.38 174 ARG A N 1
ATOM 1356 C CA . ARG A 1 174 ? 24.341 0.408 -10.090 1.00 61.38 174 ARG A CA 1
ATOM 1357 C C . ARG A 1 174 ? 24.763 -1.056 -9.945 1.00 61.38 174 ARG A C 1
ATOM 1359 O O . ARG A 1 174 ? 24.826 -1.779 -10.931 1.00 61.38 174 ARG A O 1
ATOM 1366 N N . GLU A 1 175 ? 25.061 -1.489 -8.734 1.00 60.56 175 GLU A N 1
ATOM 1367 C CA . GLU A 1 175 ? 25.556 -2.841 -8.476 1.00 60.56 175 GLU A CA 1
ATOM 1368 C C . GLU A 1 175 ? 24.428 -3.808 -8.083 1.00 60.56 175 GLU A C 1
ATOM 1370 O O . GLU A 1 175 ? 24.554 -5.011 -8.290 1.00 60.56 175 GLU A O 1
ATOM 1375 N N . VAL A 1 176 ? 23.317 -3.297 -7.532 1.00 59.03 176 VAL A N 1
ATOM 1376 C CA . VAL A 1 176 ? 22.245 -4.124 -6.943 1.00 59.03 176 VAL A CA 1
ATOM 1377 C C . VAL A 1 176 ? 20.996 -4.225 -7.825 1.00 59.03 176 VAL A C 1
ATOM 1379 O O . VAL A 1 176 ? 20.258 -5.206 -7.722 1.00 59.03 176 VAL A O 1
ATOM 1382 N N . LEU A 1 177 ? 20.723 -3.235 -8.677 1.00 57.91 177 LEU A N 1
ATOM 1383 C CA . LEU A 1 177 ? 19.549 -3.277 -9.549 1.00 57.91 177 LEU A CA 1
ATOM 1384 C C . LEU A 1 177 ? 19.812 -4.109 -10.816 1.00 57.91 177 LEU A C 1
ATOM 1386 O O . LEU A 1 177 ? 20.911 -4.061 -11.369 1.00 57.91 177 LEU A O 1
ATOM 1390 N N . PRO A 1 178 ? 18.801 -4.823 -11.339 1.00 55.47 178 PRO A N 1
ATOM 1391 C CA . PRO A 1 178 ? 18.875 -5.432 -12.660 1.00 55.47 178 PRO A CA 1
ATOM 1392 C C . PRO A 1 178 ? 18.782 -4.333 -13.729 1.00 55.47 178 PRO A C 1
ATOM 1394 O O . PRO A 1 178 ? 17.697 -3.986 -14.194 1.00 55.47 178 PRO A O 1
ATOM 1397 N N . PHE A 1 179 ? 19.917 -3.744 -14.103 1.00 50.34 179 PHE A N 1
ATOM 1398 C CA . PHE A 1 179 ? 19.967 -2.775 -15.199 1.00 50.34 179 PHE A CA 1
ATOM 1399 C C . PHE A 1 179 ? 19.593 -3.452 -16.518 1.00 50.34 179 PHE A C 1
ATOM 1401 O O . PHE A 1 179 ? 20.209 -4.441 -16.903 1.00 50.34 179 PHE A O 1
ATOM 1408 N N . GLY A 1 180 ? 18.608 -2.889 -17.224 1.00 45.66 180 GLY A N 1
ATOM 1409 C CA . GLY A 1 180 ? 18.376 -3.191 -18.638 1.00 45.66 180 GLY A CA 1
ATOM 1410 C C . GLY A 1 180 ? 17.475 -4.385 -18.968 1.00 45.66 180 GLY A C 1
ATOM 1411 O O . GLY A 1 180 ? 17.790 -5.115 -19.900 1.00 45.66 180 GLY A O 1
ATOM 1412 N N . SER A 1 181 ? 16.346 -4.588 -18.278 1.00 36.88 181 SER A N 1
ATOM 1413 C CA . SER A 1 181 ? 15.388 -5.653 -18.659 1.00 36.88 181 SER A CA 1
ATOM 1414 C C . SER A 1 181 ? 13.937 -5.217 -18.900 1.00 36.88 181 SER A C 1
ATOM 1416 O O . SER A 1 181 ? 13.093 -6.070 -19.154 1.00 36.88 181 SER A O 1
ATOM 1418 N N . VAL A 1 182 ? 13.625 -3.915 -18.901 1.00 42.22 182 VAL A N 1
ATOM 1419 C CA . VAL A 1 182 ? 12.267 -3.435 -19.225 1.00 42.22 182 VAL A CA 1
ATOM 1420 C C . VAL A 1 182 ? 12.266 -2.764 -20.595 1.00 42.22 182 VAL A C 1
ATOM 1422 O O . VAL A 1 182 ? 12.531 -1.571 -20.716 1.00 42.22 182 VAL A O 1
ATOM 1425 N N . TYR A 1 183 ? 11.983 -3.555 -21.629 1.00 38.00 183 TYR A N 1
ATOM 1426 C CA . TYR A 1 183 ? 11.572 -3.055 -22.939 1.00 38.00 183 TYR A CA 1
ATOM 1427 C C . TYR A 1 183 ? 10.042 -2.994 -22.944 1.00 38.00 183 TYR A C 1
ATOM 1429 O O . TYR A 1 183 ? 9.394 -4.038 -22.922 1.00 38.00 183 TYR A O 1
ATOM 1437 N N . ILE A 1 184 ? 9.459 -1.794 -22.948 1.00 35.75 184 ILE A N 1
ATOM 1438 C CA . ILE A 1 184 ? 8.036 -1.633 -23.272 1.00 35.75 184 ILE A CA 1
ATOM 1439 C C . ILE A 1 184 ? 7.938 -1.719 -24.797 1.00 35.75 184 ILE A C 1
ATOM 1441 O O . ILE A 1 184 ? 8.599 -0.947 -25.493 1.00 35.75 184 ILE A O 1
ATOM 1445 N N . LYS A 1 185 ? 7.189 -2.703 -25.297 1.00 32.56 185 LYS A N 1
ATOM 1446 C CA . LYS A 1 185 ? 6.781 -2.782 -26.702 1.00 32.56 185 LYS A CA 1
ATOM 1447 C C . LYS A 1 185 ? 5.441 -2.089 -26.875 1.00 32.56 185 LYS A C 1
ATOM 1449 O O . LYS A 1 185 ? 4.589 -2.287 -25.982 1.00 32.56 185 LYS A O 1
#

Solvent-accessible surface area (backbone atoms only — not comparable to full-atom values): 11020 Å² total; per-residue (Å²): 139,76,78,57,52,60,72,69,79,73,82,87,82,83,84,87,87,81,79,100,78,86,85,87,79,87,68,61,90,68,43,38,78,49,78,41,79,35,48,60,82,46,51,46,32,28,38,59,91,29,55,75,48,66,43,80,72,45,45,80,40,84,42,74,57,87,49,93,60,26,73,78,78,69,57,40,57,28,34,33,49,40,34,48,40,42,37,32,35,47,29,42,27,52,77,46,77,43,76,40,33,73,86,55,70,47,77,39,50,54,86,31,55,40,29,33,35,70,84,38,51,68,44,75,37,47,69,48,49,86,67,40,57,76,78,52,76,53,21,34,36,35,27,23,67,53,55,33,30,32,36,71,30,78,69,65,65,76,59,60,54,62,71,71,69,46,72,65,59,57,54,50,49,67,72,70,39,75,78,63,78,70,79,87,129

Foldseek 3Di:
DPPPVVVPDPDDDDDDDDDDDDDDDDDPPQKDKDKDKAAQPAQKWFQCVFWPDWDPQWDKDKDQDPAPCCVVLVRRITIDTHGTTITITMARHDKDKDWAAQVDKDWAFSQFFGMDGPPKDWHKAFPDALVSLLPDGITIIIHDGGITITHDHDGDVVSVVVNNPDPVSSVVCVVPHPGDDDDDD

Mean predicted aligned error: 9.81 Å

Nearest PDB structures (foldseek):
  1yox-assembly2_D  TM=7.117E-01  e=1.060E-04  Pseudomonas aeruginosa PAO1
  1yox-assembly1_A  TM=6.924E-01  e=7.186E-05  Pseudomonas aeruginosa PAO1
  1pg6-assembly1_A  TM=7.600E-01  e=4.240E-04  Streptococcus pyogenes MGAS8232